Protein AF-A0A9E3NA15-F1 (afdb_monomer_lite)

Radius of gyration: 18.02 Å; chains: 1; bounding box: 38×41×47 Å

Sequence (191 aa):
MTVAAFSRPETEDLKVLDVKPDRELESCNHLLDDHVALDRFYEDNGYLLLRGVLDPGSVAEARDAMLAVAARLGMTSPGDPEGKWTGGSFGGGMEESDLYAGIAARLIEHPTNLAVMEKVLGEPACAVPIVQYRTYPPNGPITSVHQDGFYSPGIQDYKPVWISLTPCSRAMGGLALAVGQNKRGYFHNVA

pLDDT: mean 89.97, std 10.67, range [37.03, 98.56]

Secondary structure (DSSP, 8-state):
--------TTSPBP-GGG----SPPPB-GGGTT-HHHHHHHHHHHS--B--S-S-HHHHHHHHHHHHHHHHHTTSB-TT-TT--B-S----S--TT-GGGTTHHHHHHHSHHHHHHHHHHHTS-----S------PPTT---PPS--HHHH-TT--S-------SS---GGG------TTGGGS---B---

Structure (mmCIF, N/CA/C/O backbone):
data_AF-A0A9E3NA15-F1
#
_entry.id   AF-A0A9E3NA15-F1
#
loop_
_atom_site.group_PDB
_atom_site.id
_atom_site.type_symbol
_atom_site.label_atom_id
_atom_site.label_alt_id
_atom_site.label_comp_id
_atom_site.label_asym_id
_atom_site.label_entity_id
_atom_site.label_seq_id
_atom_site.pdbx_PDB_ins_code
_atom_site.Cartn_x
_atom_site.Cartn_y
_atom_site.Cartn_z
_atom_site.occupancy
_atom_site.B_iso_or_equiv
_atom_site.auth_seq_id
_atom_site.auth_comp_id
_atom_site.auth_asym_id
_atom_site.auth_atom_id
_atom_site.pdbx_PDB_model_num
ATOM 1 N N . MET A 1 1 ? 19.664 -1.105 25.411 1.00 38.59 1 MET A N 1
ATOM 2 C CA . MET A 1 1 ? 18.654 -1.676 26.323 1.00 38.59 1 MET A CA 1
ATOM 3 C C . MET A 1 1 ? 18.254 -3.024 25.762 1.00 38.59 1 MET A C 1
ATOM 5 O O . MET A 1 1 ? 17.896 -3.083 24.595 1.00 38.59 1 MET A O 1
ATOM 9 N N . THR A 1 2 ? 18.400 -4.099 26.526 1.00 37.03 2 THR A N 1
ATOM 10 C CA . THR A 1 2 ? 17.884 -5.416 26.145 1.00 37.03 2 THR A CA 1
ATOM 11 C C . THR A 1 2 ? 16.367 -5.366 26.254 1.00 37.03 2 THR A C 1
ATOM 13 O O . THR A 1 2 ? 15.830 -5.245 27.352 1.00 37.03 2 THR A O 1
ATOM 16 N N . VAL A 1 3 ? 15.673 -5.390 25.115 1.00 44.56 3 VAL A N 1
ATOM 17 C CA . VAL A 1 3 ? 14.224 -5.599 25.100 1.00 44.56 3 VAL A CA 1
ATOM 18 C C . VAL A 1 3 ? 14.007 -6.986 25.693 1.00 44.56 3 VAL A C 1
ATOM 20 O O . VAL A 1 3 ? 14.519 -7.970 25.160 1.00 44.56 3 VAL A O 1
ATOM 23 N N . ALA A 1 4 ? 13.347 -7.061 26.849 1.00 46.16 4 ALA A N 1
ATOM 24 C CA . ALA A 1 4 ? 12.948 -8.343 27.404 1.00 46.16 4 ALA A CA 1
ATOM 25 C C . ALA A 1 4 ? 12.109 -9.059 26.342 1.00 46.16 4 ALA A C 1
ATOM 27 O O . ALA A 1 4 ? 11.164 -8.474 25.812 1.00 46.16 4 ALA A O 1
ATOM 28 N N . ALA A 1 5 ? 12.478 -10.295 26.000 1.00 54.53 5 ALA A N 1
ATOM 29 C CA . ALA A 1 5 ? 11.651 -11.113 25.129 1.00 54.53 5 ALA A CA 1
ATOM 30 C C . ALA A 1 5 ? 10.248 -11.175 25.747 1.00 54.53 5 ALA A C 1
ATOM 32 O O . ALA A 1 5 ? 10.095 -11.582 26.902 1.00 54.53 5 ALA A O 1
ATOM 33 N N . PHE A 1 6 ? 9.242 -10.713 25.005 1.00 57.41 6 PHE A N 1
ATOM 34 C CA . PHE A 1 6 ? 7.846 -10.791 25.420 1.00 57.41 6 PHE A CA 1
ATOM 35 C C . PHE A 1 6 ? 7.435 -12.268 25.367 1.00 57.41 6 PHE A C 1
ATOM 37 O O . PHE A 1 6 ? 6.971 -12.764 24.346 1.00 57.41 6 PHE A O 1
ATOM 44 N N . SER A 1 7 ? 7.691 -12.998 26.452 1.00 63.28 7 SER A N 1
ATOM 45 C CA . SER A 1 7 ? 7.265 -14.389 26.596 1.00 63.28 7 SER A CA 1
ATOM 46 C C . SER A 1 7 ? 5.752 -14.409 26.800 1.00 63.28 7 SER A C 1
ATOM 48 O O . SER A 1 7 ? 5.273 -13.914 27.821 1.00 63.28 7 SER A O 1
ATOM 50 N N . ARG A 1 8 ? 5.013 -14.941 25.822 1.00 70.12 8 ARG A N 1
ATOM 51 C CA . ARG A 1 8 ? 3.553 -15.112 25.873 1.00 70.12 8 ARG A CA 1
ATOM 52 C C . ARG A 1 8 ? 3.173 -16.585 25.685 1.00 70.12 8 ARG A C 1
ATOM 54 O O . ARG A 1 8 ? 2.586 -16.930 24.665 1.00 70.12 8 ARG A O 1
ATOM 61 N N . PRO A 1 9 ? 3.533 -17.484 26.618 1.00 72.38 9 PRO A N 1
ATOM 62 C CA . PRO A 1 9 ? 3.325 -18.929 26.464 1.00 72.38 9 PRO A CA 1
ATOM 63 C C . PRO A 1 9 ? 1.856 -19.334 26.259 1.00 72.38 9 PRO A C 1
ATOM 65 O O . PRO A 1 9 ? 1.587 -20.431 25.781 1.00 72.38 9 PRO A O 1
ATOM 68 N N . GLU A 1 10 ? 0.913 -18.469 26.626 1.00 77.75 10 GLU A N 1
ATOM 69 C CA . GLU A 1 10 ? -0.526 -18.622 26.413 1.00 77.75 10 GLU A CA 1
ATOM 70 C C . GLU A 1 10 ? -0.991 -18.340 24.976 1.00 77.75 10 GLU A C 1
ATOM 72 O O . GLU A 1 10 ? -2.149 -18.591 24.647 1.00 77.75 10 GLU A O 1
ATOM 77 N N . THR A 1 11 ? -0.118 -17.788 24.136 1.00 82.50 11 THR A N 1
ATOM 78 C CA . THR A 1 11 ? -0.434 -17.422 22.757 1.00 82.50 11 THR A CA 1
ATOM 79 C C . THR A 1 11 ? -0.541 -18.663 21.867 1.00 82.50 11 THR A C 1
ATOM 81 O O . THR A 1 11 ? 0.273 -19.579 21.948 1.00 82.50 11 THR A O 1
ATOM 84 N N . GLU A 1 12 ? -1.556 -18.692 21.001 1.00 86.19 12 GLU A N 1
ATOM 85 C CA . GLU A 1 12 ? -1.756 -19.775 20.037 1.00 86.19 12 GLU A CA 1
ATOM 86 C C . GLU A 1 12 ? -0.726 -19.729 18.900 1.00 86.19 12 GLU A C 1
ATOM 88 O O . GLU A 1 12 ? -0.349 -18.658 18.420 1.00 86.19 12 GLU A O 1
ATOM 93 N N . ASP A 1 13 ? -0.335 -20.901 18.401 1.00 85.50 13 ASP A N 1
ATOM 94 C CA . ASP A 1 13 ? 0.497 -21.005 17.205 1.00 85.50 13 ASP A CA 1
ATOM 95 C C . ASP A 1 13 ? -0.298 -20.665 15.942 1.00 85.50 13 ASP A C 1
ATOM 97 O O . ASP A 1 13 ? -1.434 -21.115 15.736 1.00 85.50 13 ASP A O 1
ATOM 101 N N . LEU A 1 14 ? 0.329 -19.899 15.051 1.00 84.62 14 LEU A N 1
ATOM 102 C CA . LEU A 1 14 ? -0.258 -19.565 13.765 1.00 84.62 14 LEU A CA 1
ATOM 103 C C . LEU A 1 14 ? -0.303 -20.797 12.849 1.00 84.62 14 LEU A C 1
ATOM 105 O O . LEU A 1 14 ? 0.721 -21.342 12.439 1.00 84.62 14 LEU A O 1
ATOM 109 N N . LYS A 1 15 ? -1.508 -21.201 12.441 1.00 83.94 15 LYS A N 1
ATOM 110 C CA . LYS A 1 15 ? -1.709 -22.299 11.484 1.00 83.94 15 LYS A CA 1
ATOM 111 C C . LYS A 1 15 ? -1.615 -21.801 10.044 1.00 83.94 15 LYS A C 1
ATOM 113 O O . LYS A 1 15 ? -2.614 -21.710 9.337 1.00 83.94 15 LYS A O 1
ATOM 118 N N . VAL A 1 16 ? -0.400 -21.474 9.605 1.00 80.69 16 VAL A N 1
ATOM 119 C CA . VAL A 1 16 ? -0.131 -20.861 8.286 1.00 80.69 16 VAL A CA 1
ATOM 120 C C . VAL A 1 16 ? -0.771 -21.643 7.127 1.00 80.69 16 VAL A C 1
ATOM 122 O O . VAL A 1 16 ? -1.341 -21.040 6.223 1.00 80.69 16 VAL A O 1
ATOM 125 N N . LEU A 1 17 ? -0.735 -22.981 7.170 1.00 82.69 17 LEU A N 1
ATOM 126 C CA . LEU A 1 17 ? -1.270 -23.854 6.110 1.00 82.69 17 LEU A CA 1
ATOM 127 C C . LEU A 1 17 ? -2.804 -23.825 5.980 1.00 82.69 17 LEU A C 1
ATOM 129 O O . LEU A 1 17 ? -3.342 -24.222 4.940 1.00 82.69 17 LEU A O 1
ATOM 133 N N . ASP A 1 18 ? -3.503 -23.352 7.011 1.00 83.00 18 ASP A N 1
ATOM 134 C CA . ASP A 1 18 ? -4.962 -23.246 7.014 1.00 83.00 18 ASP A CA 1
ATOM 135 C C . ASP A 1 18 ? -5.439 -21.938 6.363 1.00 83.00 18 ASP A C 1
ATOM 137 O O . ASP A 1 18 ? -6.611 -21.816 6.001 1.00 83.00 18 ASP A O 1
ATOM 141 N N . VAL A 1 19 ? -4.542 -20.966 6.160 1.00 82.38 19 VAL A N 1
ATOM 142 C CA . VAL A 1 19 ? -4.883 -19.665 5.576 1.00 82.38 19 VAL A CA 1
ATOM 143 C C . VAL A 1 19 ? -4.949 -19.777 4.057 1.00 82.38 19 VAL A C 1
ATOM 145 O O . VAL A 1 19 ? -3.934 -19.896 3.369 1.00 82.38 19 VAL A O 1
ATOM 148 N N . LYS A 1 20 ? -6.170 -19.729 3.520 1.00 85.81 20 LYS A N 1
ATOM 149 C CA . LYS A 1 20 ? -6.445 -19.838 2.082 1.00 85.81 20 LYS A CA 1
ATOM 150 C C . LYS A 1 20 ? -7.348 -18.686 1.640 1.00 85.81 20 LYS A C 1
ATOM 152 O O . LYS A 1 20 ? -8.426 -18.541 2.211 1.00 85.81 20 LYS A O 1
ATOM 157 N N . PRO A 1 21 ? -6.953 -17.885 0.633 1.00 88.56 21 PRO A N 1
ATOM 158 C CA . PRO A 1 21 ? -7.826 -16.849 0.091 1.00 88.56 21 PRO A CA 1
ATOM 159 C C . PRO A 1 21 ? -9.094 -17.470 -0.509 1.00 88.56 21 PRO A C 1
ATOM 161 O O . PRO A 1 21 ? -9.003 -18.275 -1.436 1.00 88.56 21 PRO A O 1
ATOM 164 N N . ASP A 1 22 ? -10.264 -17.083 -0.008 1.00 92.19 22 ASP A N 1
ATOM 165 C CA . ASP A 1 22 ? -11.562 -17.641 -0.413 1.00 92.19 22 ASP A CA 1
ATOM 166 C C . ASP A 1 22 ? -12.503 -16.607 -1.056 1.00 92.19 22 ASP A C 1
ATOM 168 O O . ASP A 1 22 ? -13.425 -16.978 -1.784 1.00 92.19 22 ASP A O 1
ATOM 172 N N . ARG A 1 23 ? -12.254 -15.310 -0.841 1.00 93.50 23 ARG A N 1
ATOM 173 C CA . ARG A 1 23 ? -13.074 -14.204 -1.353 1.00 93.50 23 ARG A CA 1
ATOM 174 C C . ARG A 1 23 ? -12.262 -12.943 -1.638 1.00 93.50 23 ARG A C 1
ATOM 176 O O . ARG A 1 23 ? -11.085 -12.847 -1.300 1.00 93.50 23 ARG A O 1
ATOM 183 N N . GLU A 1 24 ? -12.909 -11.984 -2.291 1.00 94.12 24 GLU A N 1
ATOM 184 C CA . GLU A 1 24 ? -12.418 -10.608 -2.411 1.00 94.12 24 GLU A CA 1
ATOM 185 C C . GLU A 1 24 ? -12.765 -9.813 -1.146 1.00 94.12 24 GLU A C 1
ATOM 187 O O . GLU A 1 24 ? -13.785 -10.069 -0.502 1.00 94.12 24 GLU A O 1
ATOM 192 N N . LEU A 1 25 ? -11.926 -8.835 -0.801 1.00 95.62 25 LEU A N 1
ATOM 193 C CA . LEU A 1 25 ? -12.208 -7.901 0.287 1.00 95.62 25 LEU A CA 1
ATOM 194 C C . LEU A 1 25 ? -13.345 -6.946 -0.100 1.00 95.62 25 LEU A C 1
ATOM 196 O O . LEU A 1 25 ? -13.438 -6.487 -1.244 1.00 95.62 25 LEU A O 1
ATOM 200 N N . GLU A 1 26 ? -14.187 -6.615 0.873 1.00 96.88 26 GLU A N 1
ATOM 201 C CA . GLU A 1 26 ? -15.257 -5.639 0.708 1.00 96.88 26 GLU A CA 1
ATOM 202 C C . GLU A 1 26 ? -14.676 -4.225 0.706 1.00 96.88 26 GLU A C 1
ATOM 204 O O . GLU A 1 26 ? -13.866 -3.863 1.555 1.00 96.88 26 GLU A O 1
ATOM 209 N N . SER A 1 27 ? -15.089 -3.409 -0.263 1.00 97.56 27 SER A N 1
ATOM 210 C CA . SER A 1 27 ? -14.702 -2.003 -0.298 1.00 97.56 27 SER A CA 1
ATOM 211 C C . SER A 1 27 ? -15.597 -1.180 0.624 1.00 97.56 27 SER A C 1
ATOM 213 O O . SER A 1 27 ? -16.818 -1.183 0.486 1.00 97.56 27 SER A O 1
ATOM 215 N N . CYS A 1 28 ? -14.978 -0.407 1.510 1.00 97.94 28 CYS A N 1
ATOM 216 C CA . CYS A 1 28 ? -15.665 0.420 2.499 1.00 97.94 28 CYS A CA 1
ATOM 217 C C . CYS A 1 28 ? -15.607 1.921 2.161 1.00 97.94 28 CYS A C 1
ATOM 219 O O . CYS A 1 28 ? -15.729 2.763 3.043 1.00 97.94 28 CYS A O 1
ATOM 221 N N . ASN A 1 29 ? -15.446 2.282 0.878 1.00 98.38 29 ASN A N 1
ATOM 222 C CA . ASN A 1 29 ? -15.408 3.680 0.416 1.00 98.38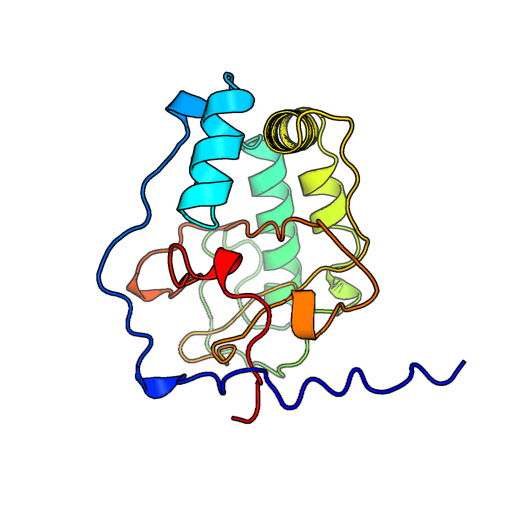 29 ASN A CA 1
ATOM 223 C C . ASN A 1 29 ? -16.595 4.522 0.903 1.00 98.38 29 ASN A C 1
ATOM 225 O O . ASN A 1 29 ? -16.437 5.703 1.187 1.00 98.38 29 ASN A O 1
ATOM 229 N N . HIS A 1 30 ? -17.777 3.911 0.985 1.00 98.06 30 HIS A N 1
ATOM 230 C CA . HIS A 1 30 ? -19.013 4.565 1.406 1.00 98.06 30 HIS A CA 1
ATOM 231 C C . HIS A 1 30 ? -19.018 4.975 2.891 1.00 98.06 30 HIS A C 1
ATOM 233 O O . HIS A 1 30 ? -19.890 5.738 3.290 1.00 98.06 30 HIS A O 1
ATOM 239 N N . LEU A 1 31 ? -18.057 4.492 3.689 1.00 98.31 31 LEU A N 1
ATOM 240 C CA . LEU A 1 31 ? -17.898 4.819 5.109 1.00 98.31 31 LEU A CA 1
ATOM 241 C C . LEU A 1 31 ? -16.861 5.925 5.358 1.00 98.31 31 LEU A C 1
ATOM 243 O O . LEU A 1 31 ? -16.682 6.337 6.495 1.00 98.31 31 LEU A O 1
ATOM 247 N N . LEU A 1 32 ? -16.151 6.405 4.329 1.00 97.00 32 LEU A N 1
ATOM 248 C CA . LEU A 1 32 ? -14.964 7.253 4.509 1.00 97.00 32 LEU A CA 1
ATOM 249 C C . LEU A 1 32 ? -15.245 8.589 5.222 1.00 97.00 32 LEU A C 1
ATOM 251 O O . LEU A 1 32 ? -14.357 9.127 5.876 1.00 97.00 32 LEU A O 1
ATOM 255 N N . ASP A 1 33 ? -16.463 9.115 5.096 1.00 97.06 33 ASP A N 1
ATOM 256 C CA . ASP A 1 33 ? -16.886 10.366 5.737 1.00 97.06 33 ASP A CA 1
ATOM 257 C C . ASP A 1 33 ? -17.667 10.139 7.052 1.00 97.06 33 ASP A C 1
ATOM 259 O O . ASP A 1 33 ? -18.155 11.096 7.651 1.00 97.06 33 ASP A O 1
ATOM 263 N N . ASP A 1 34 ? -17.768 8.890 7.524 1.00 98.12 34 ASP A N 1
ATOM 264 C CA . ASP A 1 34 ? -18.359 8.508 8.812 1.00 98.12 34 ASP A CA 1
ATOM 265 C C . ASP A 1 34 ? -17.329 7.722 9.633 1.00 98.12 34 ASP A C 1
ATOM 267 O O . ASP A 1 34 ? -17.245 6.494 9.568 1.00 98.12 34 ASP A O 1
ATOM 271 N N . HIS A 1 35 ? -16.531 8.450 10.417 1.00 97.94 35 HIS A N 1
ATOM 272 C CA . HIS A 1 35 ? -15.451 7.861 11.208 1.00 97.94 35 HIS A CA 1
ATOM 273 C C . HIS A 1 35 ? -15.949 6.776 12.176 1.00 97.94 35 HIS A C 1
ATOM 275 O O . HIS A 1 35 ? -15.298 5.748 12.324 1.00 97.94 35 HIS A O 1
ATOM 281 N N . VAL A 1 36 ? -17.127 6.948 12.786 1.00 98.25 36 VAL A N 1
ATOM 282 C CA . VAL A 1 36 ? -17.673 5.963 13.735 1.00 98.25 36 VAL A CA 1
ATOM 283 C C . VAL A 1 36 ? -18.035 4.663 13.016 1.00 98.25 36 VAL A C 1
ATOM 285 O O . VAL A 1 36 ? -17.751 3.572 13.516 1.00 98.25 36 VAL A O 1
ATOM 288 N N . ALA A 1 37 ? -18.652 4.753 11.836 1.00 98.44 37 ALA A N 1
ATOM 289 C CA . ALA A 1 37 ? -18.963 3.570 11.040 1.00 98.44 37 ALA A CA 1
ATOM 290 C C . ALA A 1 37 ? -17.700 2.906 10.468 1.00 98.44 37 ALA A C 1
ATOM 292 O O . ALA A 1 37 ? -17.618 1.674 10.436 1.00 98.44 37 ALA A O 1
ATOM 293 N N . LEU A 1 38 ? -16.715 3.706 10.050 1.00 98.06 38 LEU A N 1
ATOM 294 C CA . LEU A 1 38 ? -15.430 3.234 9.538 1.00 98.06 38 LEU A CA 1
ATOM 295 C C . LEU A 1 38 ? -14.635 2.482 10.612 1.00 98.06 38 LEU A C 1
ATOM 297 O O . LEU A 1 38 ? -14.151 1.380 10.352 1.00 98.06 38 LEU A O 1
ATOM 301 N N . ASP A 1 39 ? -14.555 3.041 11.820 1.00 97.31 39 ASP A N 1
ATOM 302 C CA . ASP A 1 39 ? -13.875 2.422 12.958 1.00 97.31 39 ASP A CA 1
ATOM 303 C C . ASP A 1 39 ? -14.565 1.119 13.366 1.00 97.31 39 ASP A C 1
ATOM 305 O O . ASP A 1 39 ? -13.920 0.081 13.483 1.00 97.31 39 ASP A O 1
ATOM 309 N N . ARG A 1 40 ? -15.903 1.102 13.427 1.00 97.94 40 ARG A N 1
ATOM 310 C CA . ARG A 1 40 ? -16.654 -0.135 13.681 1.00 97.94 40 ARG A CA 1
ATOM 311 C C . ARG A 1 40 ? -16.382 -1.216 12.629 1.00 97.94 40 ARG A C 1
ATOM 313 O O . ARG A 1 40 ? -16.225 -2.385 12.985 1.00 97.94 40 ARG A O 1
ATOM 320 N N . PHE A 1 41 ? -16.332 -0.848 11.347 1.00 98.00 41 PHE A N 1
ATOM 321 C CA . PHE A 1 41 ? -15.991 -1.793 10.283 1.00 98.00 41 PHE A CA 1
ATOM 322 C C . PHE A 1 41 ? -14.569 -2.334 10.463 1.00 98.00 41 PHE A C 1
ATOM 324 O O . PHE A 1 41 ? -14.369 -3.547 10.345 1.00 98.00 41 PHE A O 1
ATOM 331 N N . TYR A 1 42 ? -13.601 -1.457 10.753 1.00 97.19 42 TYR A N 1
ATOM 332 C CA . TYR A 1 42 ? -12.217 -1.847 11.013 1.00 97.19 42 TYR A CA 1
ATOM 333 C C . TYR A 1 42 ? -12.121 -2.785 12.213 1.00 97.19 42 TYR A C 1
ATOM 335 O O . TYR A 1 42 ? -11.476 -3.823 12.106 1.00 97.19 42 TYR A O 1
ATOM 343 N N . GLU A 1 43 ? -12.791 -2.475 13.320 1.00 95.75 43 GLU A N 1
ATOM 344 C CA . GLU A 1 43 ? -12.795 -3.333 14.496 1.00 95.75 43 GLU A CA 1
ATOM 345 C C . GLU A 1 43 ? -13.311 -4.720 14.129 1.00 95.75 43 GLU A C 1
ATOM 347 O O . GLU A 1 43 ? -12.601 -5.703 14.326 1.00 95.75 43 GLU A O 1
ATOM 352 N N . ASP A 1 44 ? -14.489 -4.815 13.509 1.00 96.25 44 ASP A N 1
ATOM 353 C CA . ASP A 1 44 ? -15.129 -6.084 13.148 1.00 96.25 44 ASP A CA 1
ATOM 354 C C . ASP A 1 44 ? -14.352 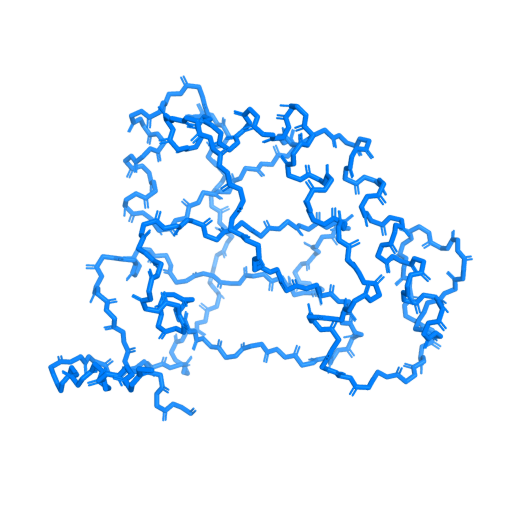-6.927 12.131 1.00 96.25 44 ASP A C 1
ATOM 356 O O . ASP A 1 44 ? -14.367 -8.158 12.230 1.00 96.25 44 ASP A O 1
ATOM 360 N N . ASN A 1 45 ? -13.655 -6.293 11.190 1.00 96.75 45 ASN A N 1
ATOM 361 C CA . ASN A 1 45 ? -13.051 -6.987 10.053 1.00 96.75 45 ASN A CA 1
ATOM 362 C C . ASN A 1 45 ? -11.515 -7.007 10.055 1.00 96.75 45 ASN A C 1
ATOM 364 O O . ASN A 1 45 ? -10.921 -7.851 9.382 1.00 96.75 45 ASN A O 1
ATOM 368 N N . GLY A 1 46 ? -10.863 -6.099 10.774 1.00 95.81 46 GLY A N 1
ATOM 369 C CA . GLY A 1 46 ? -9.409 -5.948 10.829 1.00 95.81 46 GLY A CA 1
ATOM 370 C C . GLY A 1 46 ? -8.771 -5.317 9.593 1.00 95.81 46 GLY A C 1
ATOM 371 O O . GLY A 1 46 ? -7.562 -5.439 9.414 1.00 95.81 46 GLY A O 1
ATOM 372 N N . TYR A 1 47 ? -9.553 -4.689 8.711 1.00 97.62 47 TYR A N 1
ATOM 373 C CA . TYR A 1 47 ? -9.042 -4.032 7.507 1.00 97.62 47 TYR A CA 1
ATOM 374 C C . TYR A 1 47 ? -9.963 -2.907 7.029 1.00 97.62 47 TYR A C 1
ATOM 376 O O . TYR A 1 47 ? -11.139 -2.861 7.382 1.00 97.62 47 TYR A O 1
ATOM 384 N N . LEU A 1 48 ? -9.423 -2.042 6.167 1.00 98.25 48 LEU A N 1
ATOM 385 C CA . LEU A 1 48 ? -10.170 -1.071 5.368 1.00 98.25 48 LEU A CA 1
ATOM 386 C C . LEU A 1 48 ? -9.670 -1.140 3.924 1.00 98.25 48 LEU A C 1
ATOM 388 O O . LEU A 1 48 ? -8.482 -0.947 3.667 1.00 98.25 48 LEU A O 1
ATOM 392 N N . LEU A 1 49 ? -10.566 -1.413 2.973 1.00 98.06 49 LEU A N 1
ATOM 393 C CA . LEU A 1 49 ? -10.247 -1.360 1.547 1.00 98.06 49 LEU A CA 1
ATOM 394 C C . LEU A 1 49 ? -10.886 -0.124 0.914 1.00 98.06 49 LEU A C 1
ATOM 396 O O . LEU A 1 49 ? -12.093 -0.079 0.654 1.00 98.06 49 LEU A O 1
ATOM 400 N N . LEU A 1 50 ? -10.035 0.848 0.601 1.00 98.06 50 LEU A N 1
ATOM 401 C CA . LEU A 1 50 ? -10.412 2.114 -0.010 1.00 98.06 50 LEU A CA 1
ATOM 402 C C . LEU A 1 50 ? -9.867 2.192 -1.440 1.00 98.06 50 LEU A C 1
ATOM 404 O O . LEU A 1 50 ? -8.668 2.061 -1.679 1.00 98.06 50 LEU A O 1
ATOM 408 N N . ARG A 1 51 ? -10.754 2.389 -2.413 1.00 97.25 51 ARG A N 1
ATOM 409 C CA . ARG A 1 51 ? -10.434 2.406 -3.847 1.00 97.25 51 ARG A CA 1
ATOM 410 C C . ARG A 1 51 ? -10.505 3.825 -4.395 1.00 97.25 51 ARG A C 1
ATOM 412 O O . ARG A 1 51 ? -11.502 4.503 -4.187 1.00 97.25 51 ARG A O 1
ATOM 419 N N . GLY A 1 52 ? -9.478 4.260 -5.123 1.00 97.00 52 GLY A N 1
ATOM 420 C CA . GLY A 1 52 ? -9.495 5.560 -5.809 1.00 97.00 52 GLY A CA 1
ATOM 421 C C . GLY A 1 52 ? -9.607 6.769 -4.874 1.00 97.00 52 GLY A C 1
ATOM 422 O O . GLY A 1 52 ? -10.182 7.776 -5.263 1.00 97.00 52 GLY A O 1
ATOM 423 N N . VAL A 1 53 ? -9.110 6.647 -3.639 1.00 98.00 53 VAL A N 1
ATOM 424 C CA . VAL A 1 53 ? -9.154 7.722 -2.630 1.00 98.00 53 VAL A CA 1
ATOM 425 C C . VAL A 1 53 ? -7.891 8.582 -2.609 1.00 98.00 53 VAL A C 1
ATOM 427 O O . VAL A 1 53 ? -7.923 9.697 -2.106 1.00 98.00 53 VAL A O 1
ATOM 430 N N . LEU A 1 54 ? -6.784 8.064 -3.147 1.00 98.44 54 LEU A N 1
ATOM 431 C CA . LEU A 1 54 ? -5.521 8.788 -3.241 1.00 98.44 54 LEU A CA 1
ATOM 432 C C . LEU A 1 54 ? -5.496 9.666 -4.494 1.00 98.44 54 LEU A C 1
ATOM 434 O O . LEU A 1 54 ? -6.119 9.336 -5.507 1.00 98.44 54 LEU A O 1
ATOM 438 N N . ASP A 1 55 ? -4.723 10.746 -4.439 1.00 98.56 55 ASP A N 1
ATOM 439 C CA . ASP A 1 55 ? -4.452 11.609 -5.578 1.00 98.56 55 ASP A CA 1
ATOM 440 C C . ASP A 1 55 ? -3.769 10.813 -6.713 1.00 98.56 55 ASP A C 1
ATOM 442 O O . ASP A 1 55 ? -2.670 10.279 -6.512 1.00 98.56 55 ASP A O 1
ATOM 446 N N . PRO A 1 56 ? -4.374 10.730 -7.915 1.00 98.00 56 PRO A N 1
ATOM 447 C CA . PRO A 1 56 ? -3.835 9.921 -9.006 1.00 98.00 56 PRO A CA 1
ATOM 448 C C . PRO A 1 56 ? -2.445 10.358 -9.485 1.00 98.00 56 PRO A C 1
ATOM 450 O O . PRO A 1 56 ? -1.670 9.514 -9.938 1.00 98.00 56 PRO A O 1
ATOM 453 N N . GLY A 1 57 ? -2.125 11.653 -9.396 1.00 98.25 57 GLY A N 1
ATOM 454 C CA . GLY A 1 57 ? -0.828 12.196 -9.797 1.00 98.25 57 GLY A CA 1
ATOM 455 C C . GLY A 1 57 ? 0.284 11.744 -8.857 1.00 98.25 57 GLY A C 1
ATOM 456 O O . GLY A 1 57 ? 1.303 11.234 -9.317 1.00 98.25 57 GLY A O 1
ATOM 457 N N . SER A 1 58 ? 0.048 11.829 -7.548 1.00 98.44 58 SER A N 1
ATOM 458 C CA . SER A 1 58 ? 0.982 11.349 -6.523 1.00 98.44 58 SER A CA 1
ATOM 459 C C . SER A 1 58 ? 1.237 9.838 -6.624 1.00 98.44 58 SER A C 1
ATOM 461 O O . SER A 1 58 ? 2.375 9.385 -6.492 1.00 98.44 58 SER A O 1
ATOM 463 N N . VAL A 1 59 ? 0.199 9.047 -6.934 1.00 98.00 59 VAL A N 1
ATOM 464 C CA . VAL A 1 59 ? 0.332 7.598 -7.161 1.00 98.00 59 VAL A CA 1
ATOM 465 C C . VAL A 1 59 ? 1.165 7.323 -8.413 1.00 98.00 59 VAL A C 1
ATOM 467 O O . VAL A 1 59 ? 2.036 6.453 -8.383 1.00 98.00 59 VAL A O 1
ATOM 470 N N . ALA A 1 60 ? 0.936 8.067 -9.500 1.00 97.19 60 ALA A N 1
ATOM 471 C CA . ALA A 1 60 ? 1.723 7.944 -10.724 1.00 97.19 60 ALA A CA 1
ATOM 472 C C . ALA A 1 60 ? 3.195 8.333 -10.505 1.00 97.19 60 ALA A C 1
ATOM 474 O O . ALA A 1 60 ? 4.079 7.605 -10.951 1.00 97.19 60 ALA A O 1
ATOM 475 N N . GLU A 1 61 ? 3.472 9.408 -9.764 1.00 97.94 61 GLU A N 1
ATOM 476 C CA . GLU A 1 61 ? 4.839 9.813 -9.416 1.00 97.94 61 GLU A CA 1
ATOM 477 C C . GLU A 1 61 ? 5.556 8.725 -8.601 1.00 97.94 61 GLU A C 1
ATOM 479 O O . GLU A 1 61 ? 6.684 8.341 -8.923 1.00 97.94 61 GLU A O 1
ATOM 484 N N . ALA A 1 62 ? 4.893 8.178 -7.577 1.00 97.94 62 ALA A N 1
ATOM 485 C CA . ALA A 1 62 ? 5.451 7.100 -6.765 1.00 97.94 62 ALA A CA 1
ATOM 486 C C . ALA A 1 62 ? 5.701 5.827 -7.591 1.00 97.94 62 ALA A C 1
ATOM 488 O O . ALA A 1 62 ? 6.756 5.199 -7.453 1.00 97.94 62 ALA A O 1
ATOM 489 N N . ARG A 1 63 ? 4.768 5.464 -8.484 1.00 97.38 63 ARG A N 1
ATOM 490 C CA . ARG A 1 63 ? 4.935 4.360 -9.441 1.00 97.38 63 ARG A CA 1
ATOM 491 C C . ARG A 1 63 ? 6.168 4.577 -10.313 1.00 97.38 63 ARG A C 1
ATOM 493 O O . ARG A 1 63 ? 7.012 3.689 -10.398 1.00 97.38 63 ARG A O 1
ATOM 500 N N . ASP A 1 64 ? 6.281 5.739 -10.945 1.00 97.25 64 ASP A N 1
ATOM 501 C CA . ASP A 1 64 ? 7.356 6.028 -11.894 1.00 97.25 64 ASP A CA 1
ATOM 502 C C . ASP A 1 64 ? 8.721 6.047 -11.193 1.00 97.25 64 ASP A C 1
ATOM 504 O O . ASP A 1 64 ? 9.696 5.513 -11.727 1.00 97.25 64 ASP A O 1
ATOM 508 N N . ALA A 1 65 ? 8.787 6.553 -9.957 1.00 97.31 65 ALA A N 1
ATOM 509 C CA . ALA A 1 65 ? 9.991 6.489 -9.133 1.00 97.31 65 ALA A CA 1
ATOM 510 C C . ALA A 1 65 ? 10.401 5.040 -8.806 1.00 97.31 65 ALA A C 1
ATOM 512 O O . ALA A 1 65 ? 11.571 4.680 -8.960 1.00 97.31 65 ALA A O 1
ATOM 513 N N . MET A 1 66 ? 9.449 4.185 -8.417 1.00 96.81 66 MET A N 1
ATOM 514 C CA . MET A 1 66 ? 9.703 2.760 -8.163 1.00 96.81 66 MET A CA 1
ATOM 515 C C . MET A 1 66 ? 10.177 2.027 -9.428 1.00 96.81 66 MET A C 1
ATOM 517 O O . MET A 1 66 ? 11.138 1.255 -9.380 1.00 96.81 66 MET A O 1
ATOM 521 N N . LEU A 1 67 ? 9.544 2.292 -10.576 1.00 95.94 67 LEU A N 1
ATOM 522 C CA . LEU A 1 67 ? 9.907 1.685 -11.860 1.00 95.94 67 LEU A CA 1
ATOM 523 C C . LEU A 1 67 ? 11.258 2.176 -12.386 1.00 95.94 67 LEU A C 1
ATOM 525 O O . LEU A 1 67 ? 11.990 1.395 -12.990 1.00 95.94 67 LEU A O 1
ATOM 529 N N . ALA A 1 68 ? 11.635 3.428 -12.120 1.00 96.00 68 ALA A N 1
ATOM 530 C CA . ALA A 1 68 ? 12.960 3.938 -12.459 1.00 96.00 68 ALA A CA 1
ATOM 531 C C . ALA A 1 68 ? 14.072 3.193 -11.700 1.00 96.00 68 ALA A C 1
ATOM 533 O O . ALA A 1 68 ? 15.108 2.865 -12.285 1.00 96.00 68 ALA A O 1
ATOM 534 N N . VAL A 1 69 ? 13.849 2.868 -10.420 1.00 95.06 69 VAL A N 1
ATOM 535 C CA . VAL A 1 69 ? 14.776 2.024 -9.649 1.00 95.06 69 VAL A CA 1
ATOM 536 C C . VAL A 1 69 ? 14.818 0.609 -10.227 1.00 95.06 69 VAL A C 1
ATOM 538 O O . VAL A 1 69 ? 15.908 0.101 -10.487 1.00 95.06 69 VAL A O 1
ATOM 541 N N . ALA A 1 70 ? 13.665 -0.003 -10.513 1.00 94.31 70 ALA A N 1
ATOM 542 C CA . ALA A 1 70 ? 13.605 -1.332 -11.128 1.00 94.31 70 ALA A CA 1
ATOM 543 C C . ALA A 1 70 ? 14.347 -1.388 -12.481 1.00 94.31 70 ALA A C 1
ATOM 545 O O . ALA A 1 70 ? 15.107 -2.325 -12.734 1.00 94.31 70 ALA A O 1
ATOM 546 N N . ALA A 1 71 ? 14.208 -0.356 -13.317 1.00 94.75 71 ALA A N 1
ATOM 547 C CA . ALA A 1 71 ? 14.918 -0.244 -14.588 1.00 94.75 71 ALA A CA 1
ATOM 548 C C . ALA A 1 71 ? 16.433 -0.072 -14.399 1.00 94.75 71 ALA A C 1
ATOM 550 O O . ALA A 1 71 ? 17.221 -0.711 -15.097 1.00 94.75 71 ALA A O 1
ATOM 551 N N . ARG A 1 72 ? 16.867 0.728 -13.413 1.00 93.44 72 ARG A N 1
ATOM 552 C CA . ARG A 1 72 ? 18.290 0.865 -13.050 1.00 93.44 72 ARG A CA 1
ATOM 553 C C . ARG A 1 72 ? 18.897 -0.462 -12.587 1.00 93.44 72 ARG A C 1
ATOM 555 O O . ARG A 1 72 ? 20.075 -0.707 -12.833 1.00 93.44 72 ARG A O 1
ATOM 562 N N . LEU A 1 73 ? 18.098 -1.305 -11.937 1.00 91.44 73 LEU A N 1
ATOM 563 C CA . LEU A 1 73 ? 18.477 -2.656 -11.516 1.00 91.44 73 LEU A CA 1
ATOM 564 C C . LEU A 1 73 ? 18.353 -3.695 -12.647 1.00 91.44 73 LEU A C 1
ATOM 566 O O . LEU A 1 73 ? 18.623 -4.872 -12.429 1.00 91.44 73 LEU A O 1
ATOM 570 N N . GLY A 1 74 ? 17.953 -3.279 -13.853 1.00 92.62 74 GLY A N 1
ATOM 571 C CA . GLY A 1 74 ? 17.811 -4.151 -15.018 1.00 92.62 74 GLY A CA 1
ATOM 572 C C . GLY A 1 74 ? 16.585 -5.065 -14.985 1.00 92.62 74 GLY A C 1
ATOM 573 O O . GLY A 1 74 ? 16.499 -5.978 -15.804 1.00 92.62 74 GLY A O 1
ATOM 574 N N . MET A 1 75 ? 15.641 -4.847 -14.065 1.00 93.12 75 MET A N 1
ATOM 575 C CA . MET A 1 75 ? 14.438 -5.676 -13.932 1.00 93.12 75 MET A CA 1
ATOM 576 C C . MET A 1 75 ? 13.366 -5.336 -14.969 1.00 93.12 75 MET A C 1
ATOM 578 O O . MET A 1 75 ? 12.598 -6.212 -15.362 1.00 93.12 75 MET A O 1
ATOM 582 N N . THR A 1 76 ? 13.300 -4.072 -15.387 1.00 94.75 76 THR A N 1
ATOM 583 C CA . THR A 1 76 ? 12.312 -3.541 -16.335 1.00 94.75 76 THR A CA 1
ATOM 584 C C . THR A 1 76 ? 12.994 -2.671 -17.394 1.00 94.75 76 THR A C 1
ATOM 586 O O . THR A 1 76 ? 14.162 -2.295 -17.258 1.00 94.75 76 THR A O 1
ATOM 589 N N . SER A 1 77 ? 12.284 -2.346 -18.477 1.00 95.00 77 SER A N 1
ATOM 590 C CA . SER A 1 77 ? 12.763 -1.368 -19.461 1.00 95.00 77 SER A CA 1
ATOM 591 C C . SER A 1 77 ? 12.588 0.072 -18.946 1.00 95.00 77 SER A C 1
ATOM 593 O O . SER A 1 77 ? 11.532 0.394 -18.398 1.00 95.00 77 SER A O 1
ATOM 595 N N . PRO A 1 78 ? 13.574 0.972 -19.144 1.00 94.88 78 PRO A N 1
ATOM 596 C CA . PRO A 1 78 ? 13.421 2.383 -18.801 1.00 94.88 78 PRO A CA 1
ATOM 597 C C . PRO A 1 78 ? 12.203 3.009 -19.490 1.00 94.88 78 PRO A C 1
ATOM 599 O O . PRO A 1 78 ? 12.047 2.892 -20.704 1.00 94.88 78 PRO A O 1
ATOM 602 N N . GLY A 1 79 ? 11.360 3.693 -18.714 1.00 91.38 79 GLY A N 1
ATOM 603 C CA . GLY A 1 79 ? 10.173 4.381 -19.223 1.00 91.38 79 GLY A CA 1
ATOM 604 C C . GLY A 1 79 ? 8.987 3.477 -19.570 1.00 91.38 79 GLY A C 1
ATOM 605 O O . GLY A 1 79 ? 8.006 3.990 -20.098 1.00 91.38 79 GLY A O 1
ATOM 606 N N . ASP A 1 80 ? 9.041 2.170 -19.285 1.00 91.81 80 ASP A N 1
ATOM 607 C CA . ASP A 1 80 ? 7.873 1.292 -19.409 1.00 91.81 80 ASP A CA 1
ATOM 608 C C . ASP A 1 80 ? 6.877 1.571 -18.266 1.00 91.81 80 ASP A C 1
ATOM 610 O O . ASP A 1 80 ? 7.175 1.228 -17.118 1.00 91.81 80 ASP A O 1
ATOM 614 N N . PRO A 1 81 ? 5.696 2.159 -18.543 1.00 86.69 81 PRO A N 1
ATOM 615 C CA . PRO A 1 81 ? 4.725 2.503 -17.506 1.00 86.69 81 PRO A CA 1
ATOM 616 C C . PRO A 1 81 ? 4.040 1.273 -16.895 1.00 86.69 81 PRO A C 1
ATOM 618 O O . PRO A 1 81 ? 3.425 1.380 -15.833 1.00 86.69 81 PRO A O 1
ATOM 621 N N . GLU A 1 82 ? 4.120 0.113 -17.556 1.00 89.12 82 GLU A N 1
ATOM 622 C CA . GLU A 1 82 ? 3.575 -1.149 -17.053 1.00 89.12 82 GLU A CA 1
ATOM 623 C C . GLU A 1 82 ? 4.603 -1.926 -16.218 1.00 89.12 82 GLU A C 1
ATOM 625 O O . GLU A 1 82 ? 4.231 -2.865 -15.515 1.00 89.12 82 GLU A O 1
ATOM 630 N N . GLY A 1 83 ? 5.882 -1.533 -16.265 1.00 91.81 83 GLY A N 1
ATOM 631 C CA . GLY A 1 83 ? 6.945 -2.160 -15.486 1.00 91.81 83 GLY A CA 1
ATOM 632 C C . GLY A 1 83 ? 7.140 -3.640 -15.802 1.00 91.81 83 GLY A C 1
ATOM 633 O O . GLY A 1 83 ? 7.344 -4.440 -14.886 1.00 91.81 83 GLY A O 1
ATOM 634 N N . LYS A 1 84 ? 7.046 -4.034 -17.077 1.00 92.69 84 LYS A N 1
ATOM 635 C CA . LYS A 1 84 ? 7.149 -5.441 -17.468 1.00 92.69 84 LYS A CA 1
ATOM 636 C C . LYS A 1 84 ? 8.523 -5.986 -17.123 1.00 92.69 84 LYS A C 1
ATOM 638 O O . LYS A 1 84 ? 9.555 -5.411 -17.473 1.00 92.69 84 LYS A O 1
ATOM 643 N N . TRP A 1 85 ? 8.519 -7.141 -16.466 1.00 93.50 85 TRP A N 1
ATOM 644 C CA . TRP A 1 85 ? 9.748 -7.843 -16.145 1.00 93.50 85 TRP A CA 1
ATOM 645 C C . TRP A 1 85 ? 10.446 -8.315 -17.424 1.00 93.50 85 TRP A C 1
ATOM 647 O O . TRP A 1 85 ? 9.849 -8.995 -18.259 1.00 93.50 85 TRP A O 1
ATOM 657 N N . THR A 1 86 ? 11.721 -7.968 -17.566 1.00 94.69 86 THR A N 1
ATOM 658 C CA . THR A 1 86 ? 12.542 -8.266 -18.752 1.00 94.69 86 THR A CA 1
ATOM 659 C C . THR A 1 86 ? 13.288 -9.599 -18.652 1.00 94.69 86 THR A C 1
ATOM 661 O O . THR A 1 86 ? 14.055 -9.940 -19.550 1.00 94.69 86 THR A O 1
ATOM 664 N N . GLY A 1 87 ? 13.106 -10.347 -17.559 1.00 92.69 87 GLY A N 1
ATOM 665 C CA . GLY A 1 87 ? 13.936 -11.510 -17.229 1.00 92.69 87 GLY A CA 1
ATOM 666 C C . GLY A 1 87 ? 15.221 -11.155 -16.470 1.00 92.69 87 GLY A C 1
ATOM 667 O O . GLY A 1 87 ? 16.049 -12.033 -16.232 1.00 92.69 87 GLY A O 1
ATOM 668 N N . GLY A 1 88 ? 15.404 -9.882 -16.096 1.00 89.19 88 GLY A N 1
ATOM 669 C CA . GLY A 1 88 ? 16.548 -9.422 -15.311 1.00 89.19 88 GLY A CA 1
ATOM 670 C C . GLY A 1 88 ? 16.646 -10.092 -13.936 1.00 89.19 88 GLY A C 1
ATOM 671 O O . GLY A 1 88 ? 15.633 -10.478 -13.344 1.00 89.19 88 GLY A O 1
ATOM 672 N N . SER A 1 89 ? 17.872 -10.216 -13.421 1.00 84.31 89 SER A N 1
ATOM 673 C CA . SER A 1 89 ? 18.142 -10.831 -12.117 1.00 84.31 89 SER A CA 1
ATOM 674 C C . SER A 1 89 ? 17.470 -10.068 -10.978 1.00 84.31 89 SER A C 1
ATOM 676 O O . SER A 1 89 ? 17.550 -8.842 -10.921 1.00 84.31 89 SER A O 1
ATOM 678 N N . PHE A 1 90 ? 16.898 -10.800 -10.025 1.00 83.75 90 PHE A N 1
ATOM 679 C CA . PHE A 1 90 ? 16.376 -10.245 -8.782 1.00 83.75 90 PHE A CA 1
ATOM 680 C C . PHE A 1 90 ? 17.253 -10.693 -7.612 1.00 83.75 90 PHE A C 1
ATOM 682 O O . PHE A 1 90 ? 17.334 -11.883 -7.316 1.00 83.75 90 PHE A O 1
ATOM 689 N N . GLY A 1 91 ? 17.931 -9.738 -6.973 1.00 79.31 91 GLY A N 1
ATOM 690 C CA . GLY A 1 91 ? 18.865 -10.009 -5.876 1.00 79.31 91 GLY A CA 1
ATOM 691 C C . GLY A 1 91 ? 18.208 -10.260 -4.513 1.00 79.31 91 GLY A C 1
ATOM 692 O O . GLY A 1 91 ? 18.879 -10.767 -3.621 1.00 79.31 91 GLY A O 1
ATOM 693 N N . GLY A 1 92 ? 16.915 -9.939 -4.352 1.00 83.12 92 GLY A N 1
ATOM 694 C CA . GLY A 1 92 ? 16.233 -9.946 -3.051 1.00 83.12 92 GLY A CA 1
ATOM 695 C C . GLY A 1 92 ? 16.725 -8.854 -2.090 1.00 83.12 92 GLY A C 1
ATOM 696 O O . GLY A 1 92 ? 17.698 -8.161 -2.377 1.00 83.12 92 GLY A O 1
ATOM 697 N N . GLY A 1 93 ? 16.032 -8.685 -0.956 1.00 81.50 93 GLY A N 1
ATOM 698 C CA . GLY A 1 93 ? 16.467 -7.808 0.143 1.00 81.50 93 GLY A CA 1
ATOM 699 C C . GLY A 1 93 ? 16.497 -6.315 -0.196 1.00 81.50 93 GLY A C 1
ATOM 700 O O . GLY A 1 93 ? 17.289 -5.566 0.369 1.00 81.50 93 GLY A O 1
ATOM 701 N N . MET A 1 94 ? 15.671 -5.885 -1.148 1.00 85.94 94 MET A N 1
ATOM 702 C CA . MET A 1 94 ? 15.615 -4.497 -1.618 1.00 85.94 94 MET A CA 1
ATOM 703 C C . MET A 1 94 ? 14.504 -3.688 -0.944 1.00 85.94 94 MET A C 1
ATOM 705 O O . MET A 1 94 ? 14.391 -2.488 -1.191 1.00 85.94 94 MET A O 1
ATOM 709 N N . GLU A 1 95 ? 13.702 -4.332 -0.099 1.00 89.38 95 GLU A N 1
ATOM 710 C CA . GLU A 1 95 ? 12.499 -3.775 0.509 1.00 89.38 95 GLU A CA 1
ATOM 711 C C . GLU A 1 95 ? 12.773 -2.548 1.378 1.00 89.38 95 GLU A C 1
ATOM 713 O O . GLU A 1 95 ? 11.922 -1.671 1.473 1.00 89.38 95 GLU A O 1
ATOM 718 N N . GLU A 1 96 ? 13.968 -2.449 1.951 1.00 90.19 96 GLU A N 1
ATOM 719 C CA . GLU A 1 96 ? 14.395 -1.341 2.815 1.00 90.19 96 GLU A CA 1
ATOM 720 C C . GLU A 1 96 ? 15.561 -0.552 2.194 1.00 90.19 96 GLU A C 1
ATOM 722 O O . GLU A 1 96 ? 16.278 0.175 2.874 1.00 90.19 96 GLU A O 1
ATOM 727 N N . SER A 1 97 ? 15.790 -0.707 0.886 1.00 91.69 97 SER A N 1
ATOM 728 C CA . SER A 1 97 ? 16.915 -0.064 0.208 1.00 91.69 97 SER A CA 1
ATOM 729 C C . SER A 1 97 ? 16.754 1.456 0.117 1.00 91.69 97 SER A C 1
ATOM 731 O O . SER A 1 97 ? 15.727 1.958 -0.344 1.00 91.69 97 SER A O 1
ATOM 733 N N . ASP A 1 98 ? 17.840 2.183 0.398 1.00 93.00 98 ASP A N 1
ATOM 734 C CA . ASP A 1 98 ? 17.940 3.640 0.215 1.00 93.00 98 ASP A CA 1
ATOM 735 C C . ASP A 1 98 ? 17.655 4.104 -1.222 1.00 93.00 98 ASP A C 1
ATOM 737 O O . ASP A 1 98 ? 17.342 5.274 -1.447 1.00 93.00 98 ASP A O 1
ATOM 741 N N . LEU A 1 99 ? 17.715 3.205 -2.214 1.00 93.62 99 LEU A N 1
ATOM 742 C CA . LEU A 1 99 ? 17.330 3.523 -3.594 1.00 93.62 99 LEU A CA 1
ATOM 743 C C . LEU A 1 99 ? 15.880 4.012 -3.707 1.00 93.62 99 LEU A C 1
ATOM 745 O O . LEU A 1 99 ? 15.565 4.749 -4.639 1.00 93.62 99 LEU A O 1
ATOM 749 N N . TYR A 1 100 ? 15.021 3.620 -2.766 1.00 94.56 100 TYR A N 1
ATOM 750 C CA . TYR A 1 100 ? 13.612 4.000 -2.719 1.00 94.56 100 TYR A CA 1
ATOM 751 C C . TYR A 1 100 ? 13.318 5.122 -1.712 1.00 94.56 100 TYR A C 1
ATOM 753 O O . TYR A 1 100 ? 12.155 5.477 -1.502 1.00 94.56 100 TYR A O 1
ATOM 761 N N . ALA A 1 101 ? 14.346 5.692 -1.073 1.00 93.25 101 ALA A N 1
ATOM 762 C CA . ALA A 1 101 ? 14.178 6.629 0.031 1.00 93.25 101 ALA A CA 1
ATOM 763 C C . ALA A 1 101 ? 13.238 7.803 -0.316 1.00 93.25 101 ALA A C 1
ATOM 765 O O . ALA A 1 101 ? 13.342 8.467 -1.352 1.00 93.25 101 ALA A O 1
ATOM 766 N N . GLY A 1 102 ? 12.291 8.059 0.588 1.00 94.19 102 GLY A N 1
ATOM 767 C CA . GLY A 1 102 ? 11.340 9.167 0.500 1.00 94.19 102 GLY A CA 1
ATOM 768 C C . GLY A 1 102 ? 10.188 8.988 -0.495 1.00 94.19 102 GLY A C 1
ATOM 769 O O . GLY A 1 102 ? 9.317 9.854 -0.521 1.00 94.19 102 GLY A O 1
ATOM 770 N N . ILE A 1 103 ? 10.130 7.906 -1.285 1.00 96.94 103 ILE A N 1
ATOM 771 C CA . ILE A 1 103 ? 9.007 7.671 -2.214 1.00 96.94 103 ILE A CA 1
ATOM 772 C C . ILE A 1 103 ? 7.688 7.558 -1.441 1.00 96.94 103 ILE A C 1
ATOM 774 O O . ILE A 1 103 ? 6.728 8.259 -1.755 1.00 96.94 103 ILE A O 1
ATOM 778 N N . ALA A 1 104 ? 7.647 6.717 -0.404 1.00 96.25 104 ALA A N 1
ATOM 779 C CA . ALA A 1 104 ? 6.433 6.531 0.387 1.00 96.25 104 ALA A CA 1
ATOM 780 C C . ALA A 1 104 ? 6.060 7.779 1.198 1.00 96.25 104 ALA A C 1
ATOM 782 O O . ALA A 1 104 ? 4.884 8.113 1.267 1.00 96.25 104 ALA A O 1
ATOM 783 N N . ALA A 1 105 ? 7.044 8.498 1.750 1.00 95.56 105 ALA A N 1
ATOM 784 C CA . ALA A 1 105 ? 6.796 9.746 2.473 1.00 95.56 105 ALA A CA 1
ATOM 785 C C . ALA A 1 105 ? 6.110 10.779 1.568 1.00 95.56 105 ALA A C 1
ATOM 787 O O . ALA A 1 105 ? 5.024 11.240 1.897 1.00 95.56 105 ALA A O 1
ATOM 788 N N . ARG A 1 106 ? 6.656 11.043 0.369 1.00 97.19 106 ARG A N 1
ATOM 789 C CA . ARG A 1 106 ? 6.029 11.962 -0.602 1.00 97.19 106 ARG A CA 1
ATOM 790 C C . ARG A 1 106 ? 4.609 11.540 -0.984 1.00 97.19 106 ARG A C 1
ATOM 792 O O . ARG A 1 106 ? 3.745 12.397 -1.134 1.00 97.19 106 ARG A O 1
ATOM 799 N N . LEU A 1 107 ? 4.365 10.235 -1.131 1.00 97.88 107 LEU A N 1
ATOM 800 C CA . LEU A 1 107 ? 3.036 9.715 -1.442 1.00 97.88 107 LEU A CA 1
ATOM 801 C C . LEU A 1 107 ? 2.054 9.929 -0.283 1.00 97.88 107 LEU A C 1
ATOM 803 O O . LEU A 1 107 ? 0.965 10.445 -0.504 1.00 97.88 107 LEU A O 1
ATOM 807 N N . ILE A 1 108 ? 2.410 9.533 0.938 1.00 97.12 108 ILE A N 1
ATOM 808 C CA . ILE A 1 108 ? 1.506 9.601 2.095 1.00 97.12 108 ILE A CA 1
ATOM 809 C C . ILE A 1 108 ? 1.282 11.046 2.551 1.00 97.12 108 ILE A C 1
ATOM 811 O O . ILE A 1 108 ? 0.156 11.413 2.872 1.00 97.12 108 ILE A O 1
ATOM 815 N N . GLU A 1 109 ? 2.324 11.876 2.532 1.00 96.56 109 GLU A N 1
ATOM 816 C CA . GLU A 1 109 ? 2.281 13.273 2.982 1.00 96.56 109 GLU A CA 1
ATOM 817 C C . GLU A 1 109 ? 1.683 14.226 1.937 1.00 96.56 109 GLU A C 1
ATOM 819 O O . GLU A 1 109 ? 1.458 15.402 2.233 1.00 96.56 109 GLU A O 1
ATOM 824 N N . HIS A 1 110 ? 1.385 13.748 0.721 1.00 98.38 110 HIS A N 1
ATOM 825 C CA . HIS A 1 110 ? 0.617 14.529 -0.244 1.00 98.38 110 HIS A CA 1
ATOM 826 C C . HIS A 1 110 ? -0.711 14.974 0.404 1.00 98.38 110 HIS A C 1
ATOM 828 O O . HIS A 1 110 ? -1.423 14.113 0.925 1.00 98.38 110 HIS A O 1
ATOM 834 N N . PRO A 1 111 ? -1.107 16.265 0.353 1.00 98.25 111 PRO A N 1
ATOM 835 C CA . PRO A 1 111 ? -2.217 16.782 1.164 1.00 98.25 111 PRO A CA 1
ATOM 836 C C . PRO A 1 111 ? -3.528 15.996 1.033 1.00 98.25 111 PRO A C 1
ATOM 838 O O . PRO A 1 111 ? -4.182 15.703 2.029 1.00 98.25 111 PRO A O 1
ATOM 841 N N . THR A 1 112 ? -3.888 15.588 -0.188 1.00 98.25 112 THR A N 1
ATOM 842 C CA . THR A 1 112 ? -5.075 14.752 -0.439 1.00 98.25 112 THR A CA 1
ATOM 843 C C . THR A 1 112 ? -4.983 13.382 0.235 1.00 98.25 112 THR A C 1
ATOM 845 O O . THR A 1 112 ? -5.979 12.876 0.741 1.00 98.25 112 THR A O 1
ATOM 848 N N . ASN A 1 113 ? -3.796 12.778 0.248 1.00 98.44 113 ASN A N 1
ATOM 849 C CA . ASN A 1 113 ? -3.580 11.427 0.761 1.00 98.44 113 ASN A CA 1
ATOM 850 C C . ASN A 1 113 ? -3.491 11.444 2.285 1.00 98.44 113 ASN A C 1
ATOM 852 O O . ASN A 1 113 ? -4.099 10.594 2.932 1.00 98.44 113 ASN A O 1
ATOM 856 N N . LEU A 1 114 ? -2.819 12.450 2.852 1.00 98.25 114 LEU A N 1
ATOM 857 C CA . LEU A 1 114 ? -2.769 12.666 4.293 1.00 98.25 114 LEU A CA 1
ATOM 858 C C . LEU A 1 114 ? -4.177 12.867 4.863 1.00 98.25 114 LEU A C 1
ATOM 860 O O . LEU A 1 114 ? -4.522 12.227 5.851 1.00 98.25 114 LEU A O 1
ATOM 864 N N . ALA A 1 115 ? -5.031 13.634 4.178 1.00 98.12 115 ALA A N 1
ATOM 865 C CA . ALA A 1 115 ? -6.428 13.810 4.575 1.00 98.12 115 ALA A CA 1
ATOM 866 C C . ALA A 1 115 ? -7.223 12.487 4.592 1.00 98.12 115 ALA A C 1
ATOM 868 O O . ALA A 1 115 ? -8.134 12.324 5.402 1.00 98.12 115 ALA A O 1
ATOM 869 N N . VAL A 1 116 ? -6.894 11.515 3.729 1.00 98.25 116 VAL A N 1
ATOM 870 C CA . VAL A 1 116 ? -7.486 10.165 3.801 1.00 98.25 116 VAL A CA 1
ATOM 871 C C . VAL A 1 116 ? -7.025 9.442 5.066 1.00 98.25 116 VAL A C 1
ATOM 873 O O . VAL A 1 116 ? -7.850 8.824 5.736 1.00 98.25 116 VAL A O 1
ATOM 876 N N . MET A 1 117 ? -5.739 9.536 5.416 1.00 97.75 117 MET A N 1
ATOM 877 C CA . MET A 1 117 ? -5.207 8.930 6.643 1.00 97.75 117 MET A CA 1
ATOM 878 C C . MET A 1 117 ? -5.847 9.547 7.890 1.00 97.75 117 MET A C 1
ATOM 880 O O . MET A 1 117 ? -6.259 8.818 8.786 1.00 97.75 117 MET A O 1
ATOM 884 N N . GLU A 1 118 ? -6.012 10.869 7.917 1.00 97.75 118 GLU A N 1
ATOM 885 C CA . GLU A 1 118 ? -6.678 11.587 9.010 1.00 97.75 118 GLU A CA 1
ATOM 886 C C . GLU A 1 118 ? -8.147 11.176 9.160 1.00 97.75 118 GLU A C 1
ATOM 888 O O . GLU A 1 118 ? -8.622 10.991 10.276 1.00 97.75 118 GLU A O 1
ATOM 893 N N . LYS A 1 119 ? -8.873 10.949 8.055 1.00 97.62 119 LYS A N 1
ATOM 894 C CA . LYS A 1 119 ? -10.240 10.396 8.113 1.00 97.62 119 LYS A CA 1
ATOM 895 C C . LYS A 1 119 ? -10.272 8.981 8.690 1.00 97.62 119 LYS A C 1
ATOM 897 O O . LYS A 1 119 ? -11.152 8.660 9.488 1.00 97.62 119 LYS A O 1
ATOM 902 N N . VAL A 1 120 ? -9.315 8.142 8.289 1.00 97.25 120 VAL A N 1
ATOM 903 C CA . VAL A 1 120 ? -9.187 6.767 8.793 1.00 97.25 120 VAL A CA 1
ATOM 904 C C . VAL A 1 120 ? -8.885 6.749 10.290 1.00 97.25 120 VAL A C 1
ATOM 906 O O . VAL A 1 120 ? -9.473 5.946 11.010 1.00 97.25 120 VAL A O 1
ATOM 909 N N . LEU A 1 121 ? -7.989 7.618 10.758 1.00 96.12 121 LEU A N 1
ATOM 910 C CA . LEU A 1 121 ? -7.583 7.674 12.164 1.00 96.12 121 LEU A CA 1
ATOM 911 C C . LEU A 1 121 ? -8.546 8.485 13.043 1.00 96.12 121 LEU A C 1
ATOM 913 O O . LEU A 1 121 ? -8.619 8.233 14.237 1.00 96.12 121 LEU A O 1
ATOM 917 N N . GLY A 1 122 ? -9.301 9.427 12.472 1.00 96.50 122 GLY A N 1
ATOM 918 C CA . GLY A 1 122 ? -10.153 10.355 13.227 1.00 96.50 122 GLY A CA 1
ATOM 919 C C . GLY A 1 122 ? -9.379 11.482 13.921 1.00 96.50 122 GLY A C 1
ATOM 920 O O . GLY A 1 122 ? -9.960 12.259 14.678 1.00 96.50 122 GLY A O 1
ATOM 921 N N . GLU A 1 123 ? -8.078 11.588 13.661 1.00 95.94 123 GLU A N 1
ATOM 922 C CA . GLU A 1 123 ? -7.147 12.521 14.291 1.00 95.94 123 GLU A CA 1
ATOM 923 C C . GLU A 1 123 ? -5.983 12.860 13.337 1.00 95.94 123 GLU A C 1
ATOM 925 O O . GLU A 1 123 ? -5.848 12.217 12.290 1.00 95.94 123 GLU A O 1
ATOM 930 N N . PRO A 1 124 ? -5.141 13.867 13.653 1.00 96.50 124 PRO A N 1
ATOM 931 C CA . PRO A 1 124 ? -3.963 14.178 12.849 1.00 96.50 124 PRO A CA 1
ATOM 932 C C . PRO A 1 124 ? -3.059 12.956 12.652 1.00 96.50 124 PRO A C 1
ATOM 934 O O . PRO A 1 124 ? -2.656 12.303 13.613 1.00 96.50 124 PRO A O 1
ATOM 937 N N . ALA A 1 125 ? -2.713 12.673 11.399 1.00 94.75 125 ALA A N 1
ATOM 938 C CA . ALA A 1 125 ? -1.945 11.493 11.026 1.00 94.75 125 ALA A CA 1
ATOM 939 C C . ALA A 1 125 ? -0.450 11.808 10.879 1.00 94.75 125 ALA A C 1
ATOM 941 O O . ALA A 1 125 ? -0.058 12.880 10.416 1.00 94.75 125 ALA A O 1
ATOM 942 N N . CYS A 1 126 ? 0.403 10.834 11.196 1.00 92.50 126 CYS A N 1
ATOM 943 C CA . CYS A 1 126 ? 1.809 10.854 10.808 1.00 92.50 126 CYS A CA 1
ATOM 944 C C . CYS A 1 126 ? 2.264 9.464 10.357 1.00 92.50 126 CYS A C 1
ATOM 946 O O . CYS A 1 126 ? 1.764 8.438 10.822 1.00 92.50 126 CYS A O 1
ATOM 948 N N . ALA A 1 127 ? 3.214 9.426 9.425 1.00 90.94 127 ALA A N 1
ATOM 949 C CA . ALA A 1 127 ? 3.817 8.175 9.003 1.00 90.94 127 ALA A CA 1
ATOM 950 C C . ALA A 1 127 ? 4.883 7.747 10.016 1.00 90.94 127 ALA A C 1
ATOM 952 O O . ALA A 1 127 ? 5.806 8.500 10.333 1.00 90.94 127 ALA A O 1
ATOM 953 N N . VAL A 1 128 ? 4.801 6.500 10.474 1.00 88.81 128 VAL A N 1
ATOM 954 C CA . VAL A 1 128 ? 5.956 5.843 11.084 1.00 88.81 128 VAL A CA 1
ATOM 955 C C . VAL A 1 128 ? 7.004 5.656 9.976 1.00 88.81 128 VAL A C 1
ATOM 957 O O . VAL A 1 128 ? 6.643 5.169 8.904 1.00 88.81 128 VAL A O 1
ATOM 960 N N . PRO A 1 129 ? 8.288 6.013 10.181 1.00 86.06 129 PRO A N 1
ATOM 961 C CA . PRO A 1 129 ? 9.319 5.956 9.140 1.00 86.06 129 PRO A CA 1
ATOM 962 C C . PRO A 1 129 ? 9.820 4.520 8.883 1.00 86.06 129 PRO A C 1
ATOM 964 O O . PRO A 1 129 ? 11.020 4.266 8.837 1.00 86.06 129 PRO A O 1
ATOM 967 N N . ILE A 1 130 ? 8.894 3.570 8.743 1.00 88.00 130 ILE A N 1
ATOM 968 C CA . ILE A 1 130 ? 9.135 2.157 8.446 1.00 88.00 130 ILE A CA 1
ATOM 969 C C . ILE A 1 130 ? 8.330 1.824 7.193 1.00 88.00 130 ILE A C 1
ATOM 971 O O . ILE A 1 130 ? 7.106 1.941 7.181 1.00 88.00 130 ILE A O 1
ATOM 975 N N . VAL A 1 131 ? 9.022 1.436 6.123 1.00 92.25 131 VAL A N 1
ATOM 976 C CA . VAL A 1 131 ? 8.415 1.179 4.812 1.00 92.25 131 VAL A CA 1
ATOM 977 C C . VAL A 1 131 ? 9.076 -0.036 4.179 1.00 92.25 131 VAL A C 1
ATOM 979 O O . VAL A 1 131 ? 10.296 -0.157 4.215 1.00 92.25 131 VAL A O 1
ATOM 982 N N . GLN A 1 132 ? 8.271 -0.899 3.556 1.00 92.88 132 GLN A N 1
ATOM 983 C CA . GLN A 1 132 ? 8.751 -2.007 2.731 1.00 92.88 132 GLN A CA 1
ATOM 984 C C . GLN A 1 132 ? 8.351 -1.797 1.265 1.00 92.88 132 GLN A C 1
ATOM 986 O O . GLN A 1 132 ? 7.177 -1.895 0.900 1.00 92.88 132 GLN A O 1
ATOM 991 N N . TYR A 1 133 ? 9.338 -1.522 0.416 1.00 94.06 133 TYR A N 1
ATOM 992 C CA . TYR A 1 133 ? 9.184 -1.301 -1.020 1.00 94.06 133 TYR A CA 1
ATOM 993 C C . TYR A 1 133 ? 9.197 -2.626 -1.787 1.00 94.06 133 TYR A C 1
ATOM 995 O O . TYR A 1 133 ? 10.192 -3.342 -1.800 1.00 94.06 133 TYR A O 1
ATOM 1003 N N . ARG A 1 134 ? 8.102 -2.972 -2.469 1.00 91.62 134 ARG A N 1
ATOM 1004 C CA . ARG A 1 134 ? 7.982 -4.273 -3.150 1.00 91.62 134 ARG A CA 1
ATOM 1005 C C . ARG A 1 134 ? 7.974 -4.117 -4.670 1.00 91.62 134 ARG A C 1
ATOM 1007 O O . ARG A 1 134 ? 6.989 -3.664 -5.246 1.00 91.62 134 ARG A O 1
ATOM 1014 N N . THR A 1 135 ? 9.062 -4.533 -5.315 1.00 89.12 135 THR A N 1
ATOM 1015 C CA . THR A 1 135 ? 9.215 -4.661 -6.778 1.00 89.12 135 THR A CA 1
ATOM 1016 C C . THR A 1 135 ? 9.577 -6.104 -7.122 1.00 89.12 135 THR A C 1
ATOM 1018 O O . THR A 1 135 ? 10.723 -6.429 -7.417 1.00 89.12 135 THR A O 1
ATOM 1021 N N . TYR A 1 136 ? 8.607 -7.014 -7.023 1.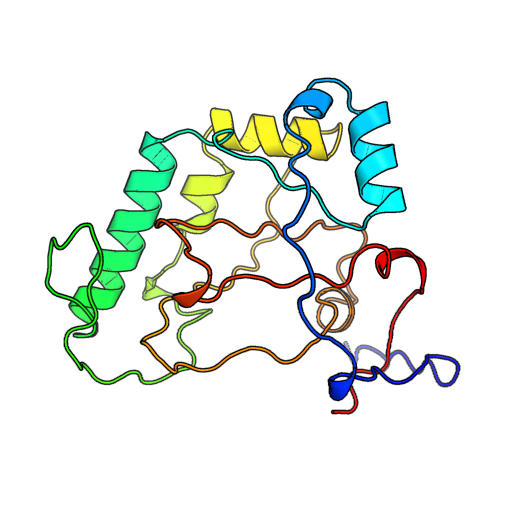00 90.38 136 TYR A N 1
ATOM 1022 C CA . TYR A 1 136 ? 8.866 -8.442 -7.209 1.00 90.38 136 TYR A CA 1
ATOM 1023 C C . TYR A 1 136 ? 8.703 -8.896 -8.662 1.00 90.38 136 TYR A C 1
ATOM 1025 O O . TYR A 1 136 ? 7.736 -8.502 -9.318 1.00 90.38 136 TYR A O 1
ATOM 1033 N N . PRO A 1 137 ? 9.613 -9.746 -9.176 1.00 91.25 137 PRO A N 1
ATOM 1034 C CA . PRO A 1 137 ? 9.404 -10.416 -10.452 1.00 91.25 137 PRO A CA 1
ATOM 1035 C C . PRO A 1 137 ? 8.312 -11.495 -10.319 1.00 91.25 137 PRO A C 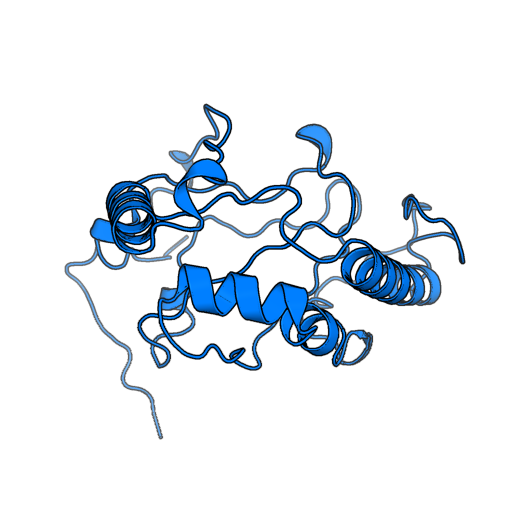1
ATOM 1037 O O . PRO A 1 137 ? 7.973 -11.912 -9.205 1.00 91.25 137 PRO A O 1
ATOM 1040 N N . PRO A 1 138 ? 7.792 -12.020 -11.441 1.00 91.00 138 PRO A N 1
ATOM 1041 C CA . PRO A 1 138 ? 7.005 -13.248 -11.437 1.00 91.00 138 PRO A CA 1
ATOM 1042 C C . PRO A 1 138 ? 7.720 -14.368 -10.669 1.00 91.00 138 PRO A C 1
ATOM 1044 O O . PRO A 1 138 ? 8.913 -14.595 -10.868 1.00 91.00 138 PRO A O 1
ATOM 1047 N N . ASN A 1 139 ? 6.986 -15.079 -9.810 1.00 88.56 139 ASN A N 1
ATOM 1048 C CA . ASN A 1 139 ? 7.526 -16.107 -8.905 1.00 88.56 139 ASN A CA 1
ATOM 1049 C C . ASN A 1 139 ? 8.586 -15.588 -7.909 1.00 88.56 139 ASN A C 1
ATOM 1051 O O . ASN A 1 139 ? 9.407 -16.366 -7.422 1.00 88.56 139 ASN A O 1
ATOM 1055 N N . GLY A 1 140 ? 8.585 -14.283 -7.619 1.00 86.38 140 GLY A N 1
ATOM 1056 C CA . GLY A 1 140 ? 9.395 -13.685 -6.562 1.00 86.38 140 GLY A CA 1
ATOM 1057 C C . GLY A 1 140 ? 9.014 -14.180 -5.157 1.00 86.38 140 GLY A C 1
ATOM 1058 O O . GLY A 1 140 ? 8.028 -14.904 -4.989 1.00 86.38 140 GLY A O 1
ATOM 1059 N N . PRO A 1 141 ? 9.797 -13.802 -4.133 1.00 84.75 141 PRO A N 1
ATOM 1060 C CA . PRO A 1 141 ? 9.534 -14.217 -2.762 1.00 84.75 141 PRO A CA 1
ATOM 1061 C C . PRO A 1 141 ? 8.198 -13.659 -2.255 1.00 84.75 141 PRO A C 1
ATOM 1063 O O . PRO A 1 141 ? 7.795 -12.550 -2.604 1.00 84.75 141 PRO A O 1
ATOM 1066 N N . ILE A 1 142 ? 7.538 -14.425 -1.388 1.00 84.94 142 ILE A N 1
ATOM 1067 C CA . ILE A 1 142 ? 6.332 -14.010 -0.668 1.00 84.94 142 ILE A CA 1
ATOM 1068 C C . ILE A 1 142 ? 6.598 -14.038 0.833 1.00 84.94 142 ILE A C 1
ATOM 1070 O O . ILE A 1 142 ? 7.387 -14.851 1.317 1.00 84.94 142 ILE A O 1
ATOM 1074 N N . THR A 1 143 ? 5.927 -13.164 1.577 1.00 85.56 143 THR A N 1
ATOM 1075 C CA . THR A 1 143 ? 5.931 -13.234 3.040 1.00 85.56 143 THR A CA 1
ATOM 1076 C C . THR A 1 143 ? 5.035 -14.379 3.501 1.00 85.56 143 THR A C 1
ATOM 1078 O O . THR A 1 143 ? 3.961 -14.598 2.933 1.00 85.56 143 THR A O 1
ATOM 1081 N N . SER A 1 144 ? 5.446 -15.094 4.549 1.00 86.56 144 SER A N 1
ATOM 1082 C CA . SER A 1 144 ? 4.554 -16.013 5.257 1.00 86.56 144 SER A CA 1
ATOM 1083 C C . SER A 1 144 ? 3.422 -15.236 5.937 1.00 86.56 14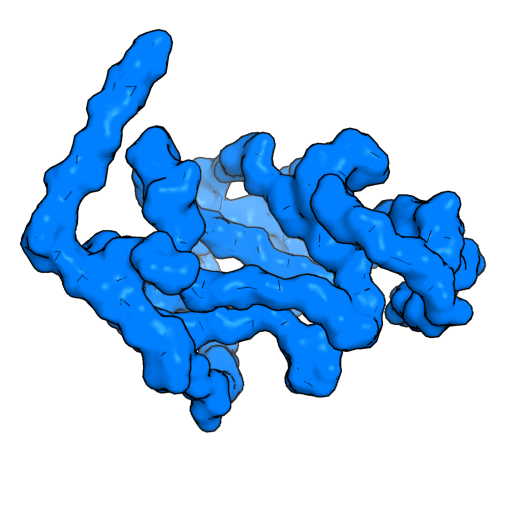4 SER A C 1
ATOM 1085 O O . SER A 1 144 ? 3.476 -14.010 6.079 1.00 86.56 144 SER A O 1
ATOM 1087 N N . VAL A 1 145 ? 2.368 -15.942 6.345 1.00 90.19 145 VAL A N 1
ATOM 1088 C CA . VAL A 1 145 ? 1.313 -15.338 7.168 1.00 90.19 145 VAL A CA 1
ATOM 1089 C C . VAL A 1 145 ? 1.948 -14.866 8.476 1.00 90.19 145 VAL A C 1
ATOM 1091 O O . VAL A 1 145 ? 2.705 -15.610 9.091 1.00 90.19 145 VAL A O 1
ATOM 1094 N N . HIS A 1 146 ? 1.660 -13.632 8.882 1.00 90.88 146 HIS A N 1
ATOM 1095 C CA . HIS A 1 146 ? 2.197 -13.035 10.100 1.00 90.88 146 HIS A CA 1
ATOM 1096 C C . HIS A 1 146 ? 1.322 -11.868 10.579 1.00 90.88 146 HIS A C 1
ATOM 1098 O O . HIS A 1 146 ? 0.316 -11.535 9.952 1.00 90.88 146 HIS A O 1
ATOM 1104 N N . GLN A 1 147 ? 1.718 -11.256 11.697 1.00 90.06 147 GLN A N 1
ATOM 1105 C CA . GLN A 1 147 ? 1.176 -9.995 12.203 1.00 90.06 147 GLN A CA 1
ATOM 1106 C C . GLN A 1 147 ? 2.308 -8.969 12.276 1.00 90.06 147 GLN A C 1
ATOM 1108 O O . GLN A 1 147 ? 3.305 -9.223 12.951 1.00 90.06 147 GLN A O 1
ATOM 1113 N N . ASP A 1 148 ? 2.164 -7.804 11.648 1.00 89.12 148 ASP A N 1
ATOM 1114 C CA . ASP A 1 148 ? 3.220 -6.780 11.662 1.00 89.12 148 ASP A CA 1
ATOM 1115 C C . ASP A 1 148 ? 3.575 -6.337 13.094 1.00 89.12 148 ASP A C 1
ATOM 1117 O O . ASP A 1 148 ? 4.750 -6.177 13.431 1.00 89.12 148 ASP A O 1
ATOM 1121 N N . GLY A 1 149 ? 2.569 -6.234 13.974 1.00 85.44 149 GLY A N 1
ATOM 1122 C CA . GLY A 1 149 ? 2.761 -5.886 15.385 1.00 85.44 149 GLY A CA 1
ATOM 1123 C C . GLY A 1 149 ? 3.647 -6.876 16.151 1.00 85.44 149 GLY A C 1
ATOM 1124 O O . GLY A 1 149 ? 4.288 -6.488 17.124 1.00 85.44 149 GLY A O 1
ATOM 1125 N N . PHE A 1 150 ? 3.744 -8.137 15.702 1.00 83.56 150 PHE A N 1
ATOM 1126 C CA . PHE A 1 150 ? 4.648 -9.129 16.300 1.00 83.56 150 PHE A CA 1
ATOM 1127 C C . PHE A 1 150 ? 6.118 -8.724 16.113 1.00 83.56 150 PHE A C 1
ATOM 1129 O O . PHE A 1 150 ? 6.938 -8.919 17.008 1.00 83.56 150 PHE A O 1
ATOM 1136 N N . TYR A 1 151 ? 6.442 -8.112 14.970 1.00 82.69 151 TYR A N 1
ATOM 1137 C CA . TYR A 1 151 ? 7.783 -7.613 14.649 1.00 82.69 151 TYR A CA 1
ATOM 1138 C C . TYR A 1 151 ? 8.015 -6.165 15.096 1.00 82.69 151 TYR A C 1
ATOM 1140 O O . TYR A 1 151 ? 9.162 -5.730 15.181 1.00 82.69 151 TYR A O 1
ATOM 1148 N N . SER A 1 152 ? 6.946 -5.441 15.439 1.00 82.12 152 SER A N 1
ATOM 1149 C CA . SER A 1 152 ? 6.986 -4.038 15.865 1.00 82.12 152 SER A CA 1
ATOM 1150 C C . SER A 1 152 ? 6.430 -3.834 17.284 1.00 82.12 152 SER A C 1
ATOM 1152 O O . SER A 1 152 ? 5.589 -2.960 17.485 1.00 82.12 152 SER A O 1
ATOM 1154 N N . PRO A 1 153 ? 6.891 -4.573 18.316 1.00 73.06 153 PRO A N 1
ATOM 1155 C CA . PRO A 1 153 ? 6.254 -4.566 19.639 1.00 73.06 153 PRO A CA 1
ATOM 1156 C C . PRO A 1 153 ? 6.314 -3.204 20.351 1.00 73.06 153 PRO A C 1
ATOM 1158 O O . PRO A 1 153 ? 5.565 -2.963 21.293 1.00 73.06 153 PRO A O 1
ATOM 1161 N N . GLY A 1 154 ? 7.208 -2.305 19.927 1.00 80.50 154 GLY A N 1
ATOM 1162 C CA . GLY A 1 154 ? 7.320 -0.950 20.471 1.00 80.50 154 GLY A CA 1
ATOM 1163 C C . GLY A 1 154 ? 6.324 0.057 19.890 1.00 80.50 154 GLY A C 1
ATOM 1164 O O . GLY A 1 154 ? 6.230 1.162 20.418 1.00 80.50 154 GLY A O 1
ATOM 1165 N N . ILE A 1 155 ? 5.600 -0.301 18.825 1.00 82.56 155 ILE A N 1
ATOM 1166 C CA . ILE A 1 155 ? 4.654 0.580 18.135 1.00 82.56 155 ILE A CA 1
ATOM 1167 C C . ILE A 1 155 ? 3.265 -0.027 18.309 1.00 82.56 155 ILE A C 1
ATOM 1169 O O . ILE A 1 155 ? 2.950 -1.062 17.727 1.00 82.56 155 ILE A O 1
ATOM 1173 N N . GLN A 1 156 ? 2.456 0.597 19.157 1.00 80.81 156 GLN A N 1
ATOM 1174 C CA . GLN A 1 156 ? 1.076 0.182 19.400 1.00 80.81 156 GLN A CA 1
ATOM 1175 C C . GLN A 1 156 ? 0.124 1.004 18.527 1.00 80.81 156 GLN A C 1
ATOM 1177 O O . GLN A 1 156 ? 0.463 2.116 18.125 1.00 80.81 156 GLN A O 1
ATOM 1182 N N . ASP A 1 157 ? -1.033 0.425 18.213 1.00 81.44 157 ASP A N 1
ATOM 1183 C CA . ASP A 1 157 ? -2.171 1.072 17.539 1.00 81.44 157 ASP A CA 1
ATOM 1184 C C . ASP A 1 157 ? -1.900 1.691 16.154 1.00 81.44 157 ASP A C 1
ATOM 1186 O O . ASP A 1 157 ? -2.760 2.362 15.584 1.00 81.44 157 ASP A O 1
ATOM 1190 N N . TYR A 1 158 ? -0.741 1.417 15.545 1.00 87.88 158 TYR A N 1
ATOM 1191 C CA . TYR A 1 158 ? -0.497 1.798 14.158 1.00 87.88 158 TYR A CA 1
ATOM 1192 C C . TYR A 1 158 ? -1.296 0.908 13.201 1.00 87.88 158 TYR A C 1
ATOM 1194 O O . TYR A 1 158 ? -1.461 -0.295 13.414 1.00 87.88 158 TYR A O 1
ATOM 1202 N N . LYS A 1 159 ? -1.765 1.503 12.104 1.00 91.88 159 LYS A N 1
ATOM 1203 C CA . LYS A 1 159 ? -2.459 0.793 11.027 1.00 91.88 159 LYS A CA 1
ATOM 1204 C C . LYS A 1 159 ? -1.511 0.689 9.823 1.00 91.88 159 LYS A C 1
ATOM 1206 O O . LYS A 1 159 ? -1.203 1.724 9.228 1.00 91.88 159 LYS A O 1
ATOM 1211 N N . PRO A 1 160 ? -1.018 -0.511 9.455 1.00 94.00 160 PRO A N 1
ATOM 1212 C CA . PRO A 1 160 ? -0.227 -0.684 8.240 1.00 94.00 160 PRO A CA 1
ATOM 1213 C C . PRO A 1 160 ? -1.009 -0.226 7.004 1.0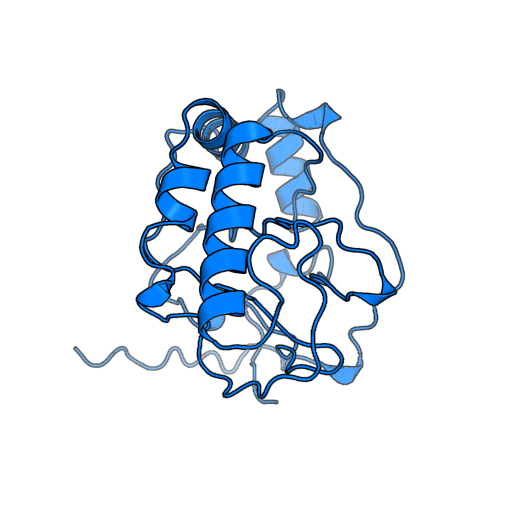0 94.00 160 PRO A C 1
ATOM 1215 O O . PRO A 1 160 ? -2.166 -0.603 6.814 1.00 94.00 160 PRO A O 1
ATOM 1218 N N . VAL A 1 161 ? -0.366 0.564 6.144 1.00 95.88 161 VAL A N 1
ATOM 1219 C CA . VAL A 1 161 ? -0.960 1.047 4.891 1.00 95.88 161 VAL A CA 1
ATOM 1220 C C . VAL A 1 161 ? -0.291 0.334 3.723 1.00 95.88 161 VAL A C 1
ATOM 1222 O O . VAL A 1 161 ? 0.906 0.484 3.488 1.00 95.88 161 VAL A O 1
ATOM 1225 N N . TRP A 1 162 ? -1.076 -0.435 2.971 1.00 97.00 162 TRP A N 1
ATOM 1226 C CA . TRP A 1 162 ? -0.623 -1.113 1.759 1.00 97.00 162 TRP A CA 1
ATOM 1227 C C . TRP A 1 162 ? -1.223 -0.434 0.528 1.00 97.00 162 TRP A C 1
ATOM 1229 O O . TRP A 1 162 ? -2.442 -0.301 0.421 1.00 97.00 162 TRP A O 1
ATOM 1239 N N . ILE A 1 163 ? -0.373 -0.006 -0.410 1.00 97.06 163 ILE A N 1
ATOM 1240 C CA . ILE A 1 163 ? -0.791 0.712 -1.621 1.00 97.06 163 ILE A CA 1
ATOM 1241 C C . ILE A 1 163 ? -0.244 -0.013 -2.847 1.00 97.06 163 ILE A C 1
ATOM 1243 O O . ILE A 1 163 ? 0.965 -0.183 -2.998 1.00 97.06 163 ILE A O 1
ATOM 1247 N N . SER A 1 164 ? -1.133 -0.385 -3.768 1.00 95.19 164 SER A N 1
ATOM 1248 C CA . SER A 1 164 ? -0.740 -0.822 -5.106 1.00 95.19 164 SER A CA 1
ATOM 1249 C C . SER A 1 164 ? -0.452 0.390 -5.995 1.00 95.19 164 SER A C 1
ATOM 1251 O O . SER A 1 164 ? -1.340 1.214 -6.212 1.00 95.19 164 SER A O 1
ATOM 1253 N N . LEU A 1 165 ? 0.755 0.471 -6.556 1.00 95.38 165 LEU A N 1
ATOM 1254 C CA . LEU A 1 165 ? 1.149 1.538 -7.492 1.00 95.38 165 LEU A CA 1
ATOM 1255 C C . LEU A 1 165 ? 0.835 1.204 -8.960 1.00 95.38 165 LEU A C 1
ATOM 1257 O O . LEU A 1 165 ? 0.816 2.080 -9.823 1.00 95.38 165 LEU A O 1
ATOM 1261 N N . THR A 1 166 ? 0.565 -0.067 -9.243 1.00 91.75 166 THR A N 1
ATOM 1262 C CA . THR A 1 166 ? 0.099 -0.579 -10.534 1.00 91.75 166 THR A CA 1
ATOM 1263 C C . THR A 1 166 ? -1.162 -1.420 -10.324 1.00 91.75 166 THR A C 1
ATOM 1265 O O . THR A 1 166 ? -1.423 -1.865 -9.201 1.00 91.75 166 THR A O 1
ATOM 1268 N N . PRO A 1 167 ? -1.974 -1.656 -11.372 1.00 90.00 167 PRO A N 1
ATOM 1269 C CA . PRO A 1 167 ? -3.100 -2.576 -11.276 1.00 90.00 167 PRO A CA 1
ATOM 1270 C C . PRO A 1 167 ? -2.661 -3.956 -10.761 1.00 90.00 167 PRO A C 1
ATOM 1272 O O . PRO A 1 167 ? -1.888 -4.663 -11.405 1.00 90.00 167 PRO A O 1
ATOM 1275 N N . CYS A 1 168 ? -3.177 -4.349 -9.598 1.00 89.56 168 CYS A N 1
ATOM 1276 C CA . CYS A 1 168 ? -2.860 -5.622 -8.961 1.00 89.56 168 CYS A CA 1
ATOM 1277 C C . CYS A 1 168 ? -3.970 -6.633 -9.276 1.00 89.56 168 CYS A C 1
ATOM 1279 O O . CYS A 1 168 ? -5.008 -6.670 -8.617 1.00 89.56 168 CYS A O 1
ATOM 1281 N N . SER A 1 169 ? -3.791 -7.404 -10.353 1.00 89.62 169 SER A N 1
ATOM 1282 C CA . SER A 1 169 ? -4.698 -8.513 -10.664 1.00 89.62 169 SER A CA 1
ATOM 1283 C C . SER A 1 169 ? -4.436 -9.696 -9.732 1.00 89.62 169 SER A C 1
ATOM 1285 O O . SER A 1 169 ? -3.329 -9.860 -9.225 1.00 89.62 169 SER A O 1
ATOM 1287 N N . ARG A 1 170 ? -5.412 -10.599 -9.588 1.00 87.69 170 ARG A N 1
ATOM 1288 C CA . ARG A 1 170 ? -5.254 -11.828 -8.791 1.00 87.69 170 ARG A CA 1
ATOM 1289 C C . ARG A 1 170 ? -4.048 -12.680 -9.217 1.00 87.69 170 ARG A C 1
ATOM 1291 O O . ARG A 1 170 ? -3.432 -13.319 -8.375 1.00 87.69 170 ARG A O 1
ATOM 1298 N N . ALA A 1 171 ? -3.691 -12.673 -10.504 1.00 88.69 171 ALA A N 1
ATOM 1299 C CA . ALA A 1 171 ? -2.523 -13.394 -11.014 1.00 88.69 171 ALA A CA 1
ATOM 1300 C C . ALA A 1 171 ? -1.186 -12.718 -10.655 1.00 88.69 171 ALA A C 1
ATOM 1302 O O . ALA A 1 171 ? -0.159 -13.390 -10.633 1.00 88.69 171 ALA A O 1
ATOM 1303 N N . MET A 1 172 ? -1.189 -11.410 -10.372 1.00 89.00 172 MET A N 1
ATOM 1304 C CA . MET A 1 172 ? -0.012 -10.677 -9.884 1.00 89.00 172 MET A CA 1
ATOM 1305 C C . MET A 1 172 ? 0.233 -10.848 -8.388 1.00 89.00 172 MET A C 1
ATOM 1307 O O . MET A 1 172 ? 1.289 -10.457 -7.900 1.00 89.00 172 MET A O 1
ATOM 1311 N N . GLY A 1 173 ? -0.706 -11.464 -7.670 1.00 88.81 173 GLY A N 1
ATOM 1312 C CA . GLY A 1 173 ? -0.650 -11.598 -6.222 1.00 88.81 173 GLY A CA 1
ATOM 1313 C C . GLY A 1 173 ? -1.290 -10.393 -5.542 1.00 88.81 173 GLY A C 1
ATOM 1314 O O . GLY A 1 173 ? -2.408 -10.016 -5.884 1.00 88.81 173 GLY A O 1
ATOM 1315 N N . GLY A 1 174 ? -0.600 -9.827 -4.553 1.00 90.94 174 GLY A N 1
ATOM 1316 C CA . GLY A 1 174 ? -1.097 -8.732 -3.722 1.00 90.94 174 GLY A CA 1
ATOM 1317 C C . GLY A 1 174 ? -0.992 -9.065 -2.238 1.00 90.94 174 GLY A C 1
ATOM 1318 O O . GLY A 1 174 ? -0.071 -9.765 -1.818 1.00 90.94 174 GLY A O 1
ATOM 1319 N N . LEU A 1 175 ? -1.943 -8.564 -1.454 1.00 92.44 175 LEU A N 1
ATOM 1320 C CA . LEU A 1 175 ? -2.043 -8.809 -0.019 1.00 92.44 175 LEU A CA 1
ATOM 1321 C C . LEU A 1 175 ? -3.290 -9.648 0.280 1.00 92.44 175 LEU A C 1
ATOM 1323 O O . LEU A 1 175 ? -4.397 -9.281 -0.109 1.00 92.44 175 LEU A O 1
ATOM 1327 N N . ALA A 1 176 ? -3.107 -10.762 0.987 1.00 92.81 176 ALA A N 1
ATOM 1328 C CA . ALA A 1 176 ? -4.198 -11.551 1.547 1.00 92.81 176 ALA A CA 1
ATOM 1329 C C . ALA A 1 176 ? -4.313 -11.268 3.049 1.00 92.81 176 ALA A C 1
ATOM 1331 O O . ALA A 1 176 ? -3.301 -11.198 3.742 1.00 92.81 176 ALA A O 1
ATOM 1332 N N . LEU A 1 177 ? -5.544 -11.125 3.544 1.00 93.88 177 LEU A N 1
ATOM 1333 C CA . LEU A 1 177 ? -5.827 -10.804 4.942 1.00 93.88 177 LEU A CA 1
ATOM 1334 C C . LEU A 1 177 ? -6.733 -11.865 5.564 1.00 93.88 177 LEU A C 1
ATOM 1336 O O . LEU A 1 177 ? -7.730 -12.275 4.966 1.00 93.88 177 LEU A O 1
ATOM 1340 N N . ALA A 1 178 ? -6.413 -12.275 6.790 1.00 92.62 178 ALA A N 1
ATOM 1341 C CA . ALA A 1 178 ? -7.284 -13.120 7.593 1.00 92.62 178 ALA A CA 1
ATOM 1342 C C . ALA A 1 178 ? -8.334 -12.240 8.296 1.00 92.62 178 ALA A C 1
ATOM 1344 O O . ALA A 1 178 ? -8.090 -11.680 9.365 1.00 92.62 178 ALA A O 1
ATOM 1345 N N . VAL A 1 179 ? -9.495 -12.087 7.655 1.00 94.00 179 VAL A N 1
ATOM 1346 C CA . VAL A 1 179 ? -10.560 -11.174 8.102 1.00 94.00 179 VAL A CA 1
ATOM 1347 C C . VAL A 1 179 ? -11.028 -11.508 9.526 1.00 94.00 179 VAL A C 1
ATOM 1349 O O . VAL A 1 179 ? -11.288 -12.667 9.856 1.00 94.00 179 VAL A O 1
ATOM 1352 N N . GLY A 1 180 ? -11.130 -10.476 10.366 1.00 92.50 180 GLY A N 1
ATOM 1353 C CA . GLY A 1 180 ? -11.607 -10.542 11.750 1.00 92.50 180 GLY A CA 1
ATOM 1354 C C . GLY A 1 180 ? -10.627 -11.177 12.742 1.00 92.50 180 GLY A C 1
ATOM 1355 O O . GLY A 1 180 ? -10.971 -11.360 13.910 1.00 92.50 180 GLY A O 1
ATOM 1356 N N . GLN A 1 181 ? -9.409 -11.538 12.317 1.00 91.25 181 GLN A N 1
ATOM 1357 C CA . GLN A 1 181 ? -8.410 -12.126 13.222 1.00 91.25 181 GLN A CA 1
ATOM 1358 C C . GLN A 1 181 ? -7.691 -11.082 14.098 1.00 91.25 181 GLN A C 1
ATOM 1360 O O . GLN A 1 181 ? -7.021 -11.460 15.057 1.00 91.25 181 GLN A O 1
ATOM 1365 N N . ASN A 1 182 ? -7.872 -9.780 13.840 1.00 90.62 182 ASN A N 1
ATOM 1366 C CA . ASN A 1 182 ? -7.294 -8.669 14.614 1.00 90.62 182 ASN A CA 1
ATOM 1367 C C . ASN A 1 182 ? -7.729 -8.643 16.093 1.00 90.62 182 ASN A C 1
ATOM 1369 O O . ASN A 1 182 ? -7.039 -8.052 16.916 1.00 90.62 182 ASN A O 1
ATOM 1373 N N . LYS A 1 183 ? -8.833 -9.312 16.454 1.00 89.06 183 LYS A N 1
ATOM 1374 C CA . LYS A 1 183 ? -9.369 -9.345 17.829 1.00 89.06 183 LYS A CA 1
ATOM 1375 C C . LYS A 1 183 ? -8.822 -10.481 18.700 1.00 89.06 183 LYS A C 1
ATOM 1377 O O . LYS A 1 183 ? -9.201 -10.597 19.863 1.00 89.06 183 LYS A O 1
ATOM 1382 N N . ARG A 1 184 ? -7.984 -11.364 18.149 1.00 87.12 184 ARG A N 1
ATOM 1383 C CA . ARG A 1 184 ? -7.537 -12.593 18.835 1.00 87.12 184 ARG A CA 1
ATOM 1384 C C . ARG A 1 184 ? -6.209 -12.445 19.581 1.00 87.12 184 ARG A C 1
ATOM 1386 O O . ARG A 1 184 ? -5.719 -13.417 20.140 1.00 87.12 184 ARG A O 1
ATOM 1393 N N . GLY A 1 185 ? -5.658 -11.233 19.625 1.00 86.38 185 GLY A N 1
ATOM 1394 C CA . GLY A 1 185 ? -4.340 -10.977 20.196 1.00 86.38 185 GLY A CA 1
ATOM 1395 C C . GLY A 1 185 ? -3.213 -11.426 19.266 1.00 86.38 185 GLY A C 1
ATOM 1396 O O . GLY A 1 185 ? -3.384 -11.500 18.048 1.00 86.38 185 GLY A O 1
ATOM 1397 N N . TYR A 1 186 ? -2.039 -11.678 19.842 1.00 86.06 186 TYR A N 1
ATOM 1398 C CA . TYR A 1 186 ? -0.892 -12.190 19.094 1.00 86.06 186 TYR A CA 1
ATOM 1399 C C . TYR A 1 186 ? -1.041 -13.687 18.826 1.00 86.06 186 TYR A C 1
ATOM 1401 O O . TYR A 1 186 ? -1.688 -14.385 19.600 1.00 86.06 186 TYR A O 1
ATOM 1409 N N . PHE A 1 187 ? -0.404 -14.154 17.757 1.00 87.19 187 PHE A N 1
ATOM 1410 C CA . PHE A 1 187 ? -0.113 -15.553 17.473 1.00 87.19 187 PHE A CA 1
ATOM 1411 C C . PHE A 1 187 ? 1.400 -15.760 17.475 1.00 87.19 187 PHE A C 1
ATOM 1413 O O . PHE A 1 187 ? 2.163 -14.866 17.093 1.00 87.19 187 PHE A O 1
ATOM 1420 N N . HIS A 1 188 ? 1.854 -16.946 17.867 1.00 83.75 188 HIS A N 1
ATOM 1421 C CA . HIS A 1 188 ? 3.251 -17.306 17.714 1.00 83.75 188 HIS A CA 1
ATOM 1422 C C . HIS A 1 188 ? 3.540 -17.535 16.237 1.00 83.75 188 HIS A C 1
ATOM 1424 O O . HIS A 1 188 ? 2.939 -18.399 15.593 1.00 83.75 188 HIS A O 1
ATOM 1430 N N . ASN A 1 189 ? 4.502 -16.779 15.716 1.00 74.69 189 ASN A N 1
ATOM 1431 C CA . ASN A 1 189 ? 5.010 -16.977 14.370 1.00 74.69 189 ASN A CA 1
ATOM 1432 C C . ASN A 1 189 ? 6.202 -17.950 14.396 1.00 74.69 189 ASN A C 1
ATOM 1434 O O . ASN A 1 189 ? 7.347 -17.551 14.202 1.00 74.69 189 ASN A O 1
ATOM 1438 N N . VAL A 1 190 ? 5.926 -19.211 14.749 1.00 63.78 190 VAL A N 1
ATOM 1439 C CA . VAL A 1 190 ? 6.915 -20.301 14.932 1.00 63.78 190 VAL A CA 1
ATOM 1440 C C . VAL A 1 190 ? 7.118 -21.160 13.674 1.00 63.78 190 VAL A C 1
ATOM 1442 O O . VAL A 1 190 ? 7.642 -22.269 13.767 1.00 63.78 190 VAL A O 1
ATOM 1445 N N . ALA A 1 191 ? 6.684 -20.665 12.512 1.00 52.81 191 ALA A N 1
ATOM 1446 C CA . ALA A 1 191 ? 6.819 -21.354 11.229 1.00 52.81 191 ALA A CA 1
ATOM 1447 C C . ALA A 1 191 ? 8.221 -21.197 10.623 1.00 52.81 191 ALA A C 1
ATOM 1449 O O . ALA A 1 191 ? 8.738 -20.056 10.614 1.00 52.81 191 ALA A O 1
#

Foldseek 3Di:
DPDPPPDDVVFAADPLVVDDDDDDDDAPQVCLQPQVVLVVQCLQWVDHHHPPQFDLVLLQQLQLLLLCLCVVQVQAPNPPSQSAGPVGDDPDPCQPPPSSPCSVVSRCVPPSNQVSVCSNVVHRDDDDPDTTRDDADVVGDDDGDADVCVVVVVDPPDDDDDDDSHDCDVNNPGDDDDTRCPPVPHHDHPD